Protein AF-0000000084612620 (afdb_homodimer)

Sequence (192 aa):
MGVEQAYIDLLDSNLELRIKLTKEETITIRNKEKIRKLTNDLERCELYIKYLEKNLISRENEIDRLKAEYYSTLYNLKKCQDHLELKEEALVAQDNMGVEQAYIDLLDSNLELRIKLTKEETITIRNKEKIRKLTNDLERCELYIKYLEKNLISRENEIDRLKAEYYSTLYNLKKCQDHLELKEEALVAQDN

Structure (mmCIF, N/CA/C/O backbone):
data_AF-0000000084612620-model_v1
#
loop_
_entity.id
_entity.type
_entity.pdbx_description
1 polymer 'Uncharacterized protein'
#
loop_
_atom_site.group_PDB
_atom_site.id
_atom_site.type_symbol
_atom_site.label_atom_id
_atom_site.label_alt_id
_atom_site.label_comp_id
_atom_site.label_asym_id
_atom_site.label_entity_id
_atom_site.label_seq_id
_atom_site.pdbx_PDB_ins_code
_atom_site.Cartn_x
_atom_site.Cartn_y
_atom_site.Cartn_z
_atom_site.occupancy
_atom_site.B_iso_or_equiv
_atom_site.auth_seq_id
_atom_site.auth_comp_id
_atom_site.auth_asym_id
_atom_site.auth_atom_id
_atom_site.pdbx_PDB_model_num
ATOM 1 N N . MET A 1 1 ? 0.812 -65.125 -17.391 1 58.94 1 MET A N 1
ATOM 2 C CA . MET A 1 1 ? -0.003 -64.188 -18.141 1 58.94 1 MET A CA 1
ATOM 3 C C . MET A 1 1 ? 0.57 -63.938 -19.547 1 58.94 1 MET A C 1
ATOM 5 O O . MET A 1 1 ? 1.768 -63.688 -19.688 1 58.94 1 MET A O 1
ATOM 9 N N . GLY A 1 2 ? -0.073 -64.438 -20.594 1 74.75 2 GLY A N 1
ATOM 10 C CA . GLY A 1 2 ? 0.599 -64.5 -21.891 1 74.75 2 GLY A CA 1
ATOM 11 C C . GLY A 1 2 ? 1.007 -63.156 -22.453 1 74.75 2 GLY A C 1
ATOM 12 O O . GLY A 1 2 ? 0.837 -62.125 -21.797 1 74.75 2 GLY A O 1
ATOM 13 N N . VAL A 1 3 ? 1.769 -63.125 -23.375 1 79.62 3 VAL A N 1
ATOM 14 C CA . VAL A 1 3 ? 2.277 -61.969 -24.125 1 79.62 3 VAL A CA 1
ATOM 15 C C . VAL A 1 3 ? 1.13 -61.031 -24.469 1 79.62 3 VAL A C 1
ATOM 17 O O . VAL A 1 3 ? 1.286 -59.812 -24.422 1 79.62 3 VAL A O 1
ATOM 20 N N . GLU A 1 4 ? 0.017 -61.531 -24.609 1 83 4 GLU A N 1
ATOM 21 C CA . GLU A 1 4 ? -1.173 -60.781 -24.953 1 83 4 GLU A CA 1
ATOM 22 C C . GLU A 1 4 ? -1.657 -59.938 -23.766 1 83 4 GLU A C 1
ATOM 24 O O . GLU A 1 4 ? -1.994 -58.781 -23.938 1 83 4 GLU A O 1
ATOM 29 N N . GLN A 1 5 ? -1.609 -60.5 -22.656 1 88.25 5 GLN A N 1
ATOM 30 C CA . GLN A 1 5 ? -2.049 -59.812 -21.453 1 88.25 5 GLN A CA 1
ATOM 31 C C . GLN A 1 5 ? -1.104 -58.656 -21.109 1 88.25 5 GLN A C 1
ATOM 33 O O . GLN A 1 5 ? -1.547 -57.594 -20.703 1 88.25 5 GLN A O 1
ATOM 38 N N . ALA A 1 6 ? 0.112 -58.938 -21.234 1 85.62 6 ALA A N 1
ATOM 39 C CA . ALA A 1 6 ? 1.11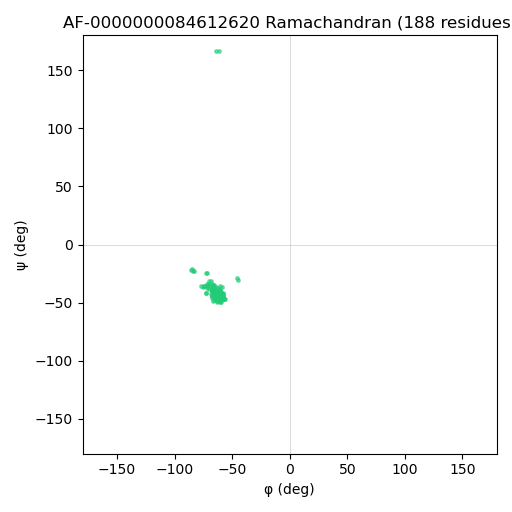7 -57.906 -20.969 1 85.62 6 ALA A CA 1
ATOM 40 C C . ALA A 1 6 ? 0.923 -56.688 -21.891 1 85.62 6 ALA A C 1
ATOM 42 O O . ALA A 1 6 ? 1.081 -55.562 -21.453 1 85.62 6 ALA A O 1
ATOM 43 N N . TYR A 1 7 ? 0.542 -56.938 -23.078 1 88.88 7 TYR A N 1
ATOM 44 C CA . TYR A 1 7 ? 0.287 -55.906 -24.047 1 88.88 7 TYR A CA 1
ATOM 45 C C . TYR A 1 7 ? -0.93 -55.062 -23.656 1 88.88 7 TYR A C 1
ATOM 47 O O . TYR A 1 7 ? -0.888 -53.844 -23.688 1 88.88 7 TYR A O 1
ATOM 55 N N . ILE A 1 8 ? -1.932 -55.719 -23.234 1 89.44 8 ILE A N 1
ATOM 56 C CA . ILE A 1 8 ? -3.162 -55.062 -22.828 1 89.44 8 ILE A CA 1
ATOM 57 C C . ILE A 1 8 ? -2.895 -54.219 -21.594 1 89.44 8 ILE A C 1
ATOM 59 O O . ILE A 1 8 ? -3.344 -53.062 -21.516 1 89.44 8 ILE A O 1
ATOM 63 N N . ASP A 1 9 ? -2.176 -54.719 -20.672 1 90.88 9 ASP A N 1
ATOM 64 C CA . ASP A 1 9 ? -1.832 -54 -19.453 1 90.88 9 ASP A CA 1
ATOM 65 C C . ASP A 1 9 ? -1.056 -52.719 -19.781 1 90.88 9 ASP A C 1
ATOM 67 O O . ASP A 1 9 ? -1.279 -51.688 -19.156 1 90.88 9 ASP A O 1
ATOM 71 N N . LEU A 1 10 ? -0.154 -52.875 -20.672 1 94.12 10 LEU A N 1
ATOM 72 C CA . LEU A 1 10 ? 0.667 -51.75 -21.062 1 94.12 10 LEU A CA 1
ATOM 73 C C . LEU A 1 10 ? -0.177 -50.688 -21.766 1 94.12 10 LEU A C 1
ATOM 75 O O . LEU A 1 10 ? 0.04 -49.5 -21.562 1 94.12 10 LEU A O 1
ATOM 79 N N . LEU A 1 11 ? -1.112 -51.062 -22.578 1 93.69 11 LEU A N 1
ATOM 80 C CA . LEU A 1 11 ? -2.043 -50.156 -23.219 1 93.69 11 LEU A CA 1
ATOM 81 C C . LEU A 1 11 ? -2.85 -49.375 -22.188 1 93.69 11 LEU A C 1
ATOM 83 O O . LEU A 1 11 ? -2.996 -48.156 -22.281 1 93.69 11 LEU A O 1
ATOM 87 N N . ASP A 1 12 ? -3.309 -50.062 -21.234 1 93.81 12 ASP A N 1
ATOM 88 C CA . ASP A 1 12 ? -4.086 -49.438 -20.156 1 93.81 12 ASP A CA 1
ATOM 89 C C . ASP A 1 12 ? -3.244 -48.438 -19.375 1 93.81 12 ASP A C 1
ATOM 91 O O . ASP A 1 12 ? -3.711 -47.344 -19.078 1 93.81 12 ASP A O 1
ATOM 95 N N . SER A 1 13 ? -2.049 -48.875 -19.062 1 95.69 13 SER A N 1
ATOM 96 C CA . SER A 1 13 ? -1.135 -47.969 -18.344 1 95.69 13 SER A CA 1
ATOM 97 C C . SER A 1 13 ? -0.86 -46.719 -19.156 1 95.69 13 SER A C 1
ATOM 99 O O . SER A 1 13 ? -0.843 -45.625 -18.594 1 95.69 13 SER A O 1
ATOM 101 N N . ASN A 1 14 ? -0.628 -46.906 -20.469 1 96.69 14 ASN A N 1
ATOM 102 C CA . ASN A 1 14 ? -0.395 -45.781 -21.344 1 96.69 14 ASN A CA 1
ATOM 103 C C . ASN A 1 14 ? -1.582 -44.812 -21.359 1 96.69 14 ASN A C 1
ATOM 105 O O . ASN A 1 14 ? -1.402 -43.594 -21.312 1 96.69 14 ASN A O 1
ATOM 109 N N . LEU A 1 15 ? -2.748 -45.375 -21.375 1 96.69 15 LEU A N 1
ATOM 110 C CA . LEU A 1 15 ? -3.961 -44.562 -21.344 1 96.69 15 LEU A CA 1
ATOM 111 C C . LEU A 1 15 ? -4.082 -43.812 -20.031 1 96.69 15 LEU A C 1
ATOM 113 O O . LEU A 1 15 ? -4.391 -42.594 -20.031 1 96.69 15 LEU A O 1
ATOM 117 N N . GLU A 1 16 ? -3.863 -44.438 -18.953 1 97.94 16 GLU A N 1
ATOM 118 C CA . GLU A 1 16 ? -3.92 -43.781 -17.625 1 97.94 16 GLU A CA 1
ATOM 119 C C . GLU A 1 16 ? -2.914 -42.656 -17.516 1 97.94 16 GLU A C 1
ATOM 121 O O . GLU A 1 16 ? -3.238 -41.594 -17 1 97.94 16 GLU A O 1
ATOM 126 N N . LEU A 1 17 ? -1.732 -42.938 -17.984 1 98.31 17 LEU A N 1
ATOM 127 C CA . LEU A 1 17 ? -0.684 -41.906 -17.938 1 98.31 17 LEU A CA 1
ATOM 128 C C . LEU A 1 17 ? -1.073 -40.719 -18.781 1 98.31 17 LEU A C 1
ATOM 130 O O . LEU A 1 17 ? -0.844 -39.562 -18.375 1 98.31 17 LEU A O 1
ATOM 134 N N . ARG A 1 18 ? -1.672 -40.969 -19.953 1 98 18 ARG A N 1
ATOM 135 C CA . ARG A 1 18 ? -2.117 -39.875 -20.812 1 98 18 ARG A CA 1
ATOM 136 C C . ARG A 1 18 ? -3.176 -39 -20.109 1 98 18 ARG A C 1
ATOM 138 O O . ARG A 1 18 ? -3.146 -37.781 -20.203 1 98 18 ARG A O 1
ATOM 145 N N . ILE A 1 19 ? -4.047 -39.594 -19.422 1 98.38 19 ILE A N 1
ATOM 146 C CA . ILE A 1 19 ? -5.105 -38.906 -18.703 1 98.38 19 ILE A CA 1
ATOM 147 C C . ILE A 1 19 ? -4.496 -38.062 -17.578 1 98.38 19 ILE A C 1
ATOM 149 O O . ILE A 1 19 ? -4.824 -36.875 -17.438 1 98.38 19 ILE A O 1
ATOM 153 N N . LYS A 1 20 ? -3.627 -38.625 -16.828 1 98.56 20 LYS A N 1
ATOM 154 C CA . LYS A 1 20 ? -2.973 -37.938 -15.734 1 98.56 20 LYS A CA 1
ATOM 155 C C . LYS A 1 20 ? -2.152 -36.75 -16.234 1 98.56 20 LYS A C 1
ATOM 157 O O . LYS A 1 20 ? -2.17 -35.688 -15.641 1 98.56 20 LYS A O 1
ATOM 162 N N . LEU A 1 21 ? -1.464 -37.031 -17.266 1 98.62 21 LEU A N 1
ATOM 163 C CA . LEU A 1 21 ? -0.636 -35.969 -17.859 1 98.62 21 LEU A CA 1
ATOM 164 C C . LEU A 1 21 ? -1.49 -34.781 -18.297 1 98.62 21 LEU A C 1
ATOM 166 O O . LEU A 1 21 ? -1.162 -33.656 -18 1 98.62 21 LEU A O 1
ATOM 170 N N . THR A 1 22 ? -2.516 -35.094 -19 1 98.44 22 THR A N 1
ATOM 171 C CA . THR A 1 22 ? -3.42 -34.031 -19.453 1 98.44 22 THR A CA 1
ATOM 172 C C . THR A 1 22 ? -3.963 -33.25 -18.266 1 98.44 22 THR A C 1
ATOM 174 O O . THR A 1 22 ? -4.047 -32 -18.328 1 98.44 22 THR A O 1
ATOM 177 N N . LYS A 1 23 ? -4.328 -33.875 -17.219 1 98.44 23 LYS A N 1
ATOM 178 C CA . LYS A 1 23 ? -4.828 -33.25 -16.016 1 98.44 23 LYS A CA 1
ATOM 179 C C . LYS A 1 23 ? -3.771 -32.344 -15.398 1 98.44 23 LYS A C 1
ATOM 181 O O . LYS A 1 23 ? -4.059 -31.188 -15.062 1 98.44 23 LYS A O 1
ATOM 186 N N . GLU A 1 24 ? -2.57 -32.875 -15.312 1 98.5 24 GLU A N 1
ATOM 187 C CA . GLU A 1 24 ? -1.478 -32.094 -14.727 1 98.5 24 GLU A CA 1
ATOM 188 C C . GLU A 1 24 ? -1.149 -30.875 -15.578 1 98.5 24 GLU A C 1
ATOM 190 O O . GLU A 1 24 ? -0.885 -29.797 -15.047 1 98.5 24 GLU A O 1
ATOM 195 N N . GLU A 1 25 ? -1.191 -31.031 -16.812 1 98.5 25 GLU A N 1
ATOM 196 C CA . GLU A 1 25 ? -0.946 -29.922 -17.734 1 98.5 25 GLU A CA 1
ATOM 197 C C . GLU A 1 25 ? -1.999 -28.828 -17.562 1 98.5 25 GLU A C 1
ATOM 199 O O . GLU A 1 25 ? -1.678 -27.641 -17.594 1 98.5 25 GLU A O 1
ATOM 204 N N . THR A 1 26 ? -3.193 -29.203 -17.422 1 98.62 26 THR A N 1
ATOM 205 C CA . THR A 1 26 ? -4.285 -28.25 -17.203 1 98.62 26 THR A CA 1
ATOM 206 C C . THR A 1 26 ? -4.082 -27.484 -15.914 1 98.62 26 THR A C 1
ATOM 208 O O . THR A 1 26 ? -4.27 -26.266 -15.875 1 98.62 26 THR A O 1
ATOM 211 N N . ILE A 1 27 ? -3.695 -28.172 -14.844 1 98.56 27 ILE A N 1
ATOM 212 C CA . ILE A 1 27 ? -3.412 -27.547 -13.555 1 98.56 27 ILE A CA 1
ATOM 213 C C . ILE A 1 27 ? -2.273 -26.531 -13.711 1 98.56 27 ILE A C 1
ATOM 215 O O . ILE A 1 27 ? -2.344 -25.422 -13.188 1 98.56 27 ILE A O 1
ATOM 219 N N . THR A 1 28 ? -1.29 -26.906 -14.398 1 98.62 28 THR A N 1
ATOM 220 C CA . THR A 1 28 ? -0.137 -26.047 -14.625 1 98.62 28 THR A CA 1
ATOM 221 C C . THR A 1 28 ? -0.553 -24.766 -15.344 1 98.62 28 THR A C 1
ATOM 223 O O . THR A 1 28 ? -0.125 -23.672 -14.969 1 98.62 28 THR A O 1
ATOM 226 N N . ILE A 1 29 ? -1.369 -24.953 -16.344 1 98.62 29 ILE A N 1
ATOM 227 C CA . ILE A 1 29 ? -1.855 -23.797 -17.094 1 98.62 29 ILE A CA 1
ATOM 228 C C . ILE A 1 29 ? -2.633 -22.875 -16.172 1 98.62 29 ILE A C 1
ATOM 230 O O . ILE A 1 29 ? -2.41 -21.656 -16.156 1 98.62 29 ILE A O 1
ATOM 234 N N . ARG A 1 30 ? -3.473 -23.344 -15.359 1 98.69 30 ARG A N 1
ATOM 235 C CA . ARG A 1 30 ? -4.27 -22.562 -14.414 1 98.69 30 ARG A CA 1
ATOM 236 C C . ARG A 1 30 ? -3.381 -21.859 -13.398 1 98.69 30 ARG A C 1
ATOM 238 O O . ARG A 1 30 ? -3.59 -20.688 -13.094 1 98.69 30 ARG A O 1
ATOM 245 N N . ASN A 1 31 ? -2.469 -22.578 -12.93 1 98.81 31 ASN A N 1
ATOM 246 C CA . ASN A 1 31 ? -1.551 -22.016 -11.945 1 98.81 31 ASN A CA 1
ATOM 247 C C . ASN A 1 31 ? -0.753 -20.844 -12.539 1 98.81 31 ASN A C 1
ATOM 249 O O . ASN A 1 31 ? -0.534 -19.844 -11.867 1 98.81 31 ASN A O 1
ATOM 253 N N . LYS A 1 32 ? -0.328 -21.016 -13.719 1 98.69 32 LYS A N 1
ATOM 254 C CA . LYS A 1 32 ? 0.407 -19.938 -14.391 1 98.69 32 LYS A CA 1
ATOM 255 C C . LYS A 1 32 ? -0.448 -18.688 -14.523 1 98.69 32 LYS A C 1
ATOM 257 O O . LYS A 1 32 ? 0.042 -17.578 -14.32 1 98.69 32 LYS A O 1
ATOM 262 N N . GLU A 1 33 ? -1.638 -18.844 -14.852 1 98.69 33 GLU A N 1
ATOM 263 C CA . GLU A 1 33 ? -2.566 -17.719 -14.945 1 98.69 33 GLU A CA 1
ATOM 264 C C . GLU A 1 33 ? -2.756 -17.047 -13.586 1 98.69 33 GLU A C 1
ATOM 266 O O . GLU A 1 33 ? -2.74 -15.82 -13.484 1 98.69 33 GLU A O 1
ATOM 271 N N . LYS A 1 34 ? -2.883 -17.812 -12.578 1 98.81 34 LYS A N 1
ATOM 272 C CA . LYS A 1 34 ? -3.037 -17.297 -11.227 1 98.81 34 LYS A CA 1
ATOM 273 C C . LYS A 1 34 ? -1.797 -16.531 -10.789 1 98.81 34 LYS A C 1
ATOM 275 O O . LYS A 1 34 ? -1.905 -15.453 -10.18 1 98.81 34 LYS A O 1
ATOM 280 N N . ILE A 1 35 ? -0.743 -17.031 -11.055 1 98.88 35 ILE A N 1
ATOM 281 C CA . ILE A 1 35 ? 0.52 -16.391 -10.719 1 98.88 35 ILE A CA 1
ATOM 282 C C . ILE A 1 35 ? 0.604 -15.031 -11.414 1 98.88 35 ILE A C 1
ATOM 284 O O . ILE A 1 35 ? 0.983 -14.031 -10.797 1 98.88 35 ILE A O 1
ATOM 288 N N . ARG A 1 36 ? 0.23 -15.039 -12.688 1 98.81 36 ARG A N 1
ATOM 289 C CA . ARG A 1 36 ? 0.232 -13.789 -13.438 1 98.81 36 ARG A CA 1
ATOM 290 C C . ARG A 1 36 ? -0.682 -12.75 -12.781 1 98.81 36 ARG A C 1
ATOM 292 O O . ARG A 1 36 ? -0.295 -11.594 -12.609 1 98.81 36 ARG A O 1
ATOM 299 N N . LYS A 1 37 ? -1.798 -13.164 -12.43 1 98.81 37 LYS A N 1
ATOM 300 C CA . LYS A 1 37 ? -2.764 -12.273 -11.797 1 98.81 37 LYS A CA 1
ATOM 301 C C . LYS A 1 37 ? -2.234 -11.75 -10.469 1 98.81 37 LYS A C 1
ATOM 303 O O . LYS A 1 37 ? -2.281 -10.547 -10.203 1 98.81 37 LYS A O 1
ATOM 308 N N . LEU A 1 38 ? -1.77 -12.609 -9.664 1 98.81 38 LEU A N 1
ATOM 309 C CA . LEU A 1 38 ? -1.255 -12.234 -8.352 1 98.81 38 LEU A CA 1
ATOM 310 C C . LEU A 1 38 ? -0.07 -11.281 -8.484 1 98.81 38 LEU A C 1
ATOM 312 O O . LEU A 1 38 ? 0.062 -10.336 -7.707 1 98.81 38 LEU A O 1
ATOM 316 N N . THR A 1 39 ? 0.765 -11.547 -9.406 1 98.88 39 THR A N 1
ATOM 317 C CA . THR A 1 39 ? 1.914 -10.68 -9.641 1 98.88 39 THR A CA 1
ATOM 318 C C . THR A 1 39 ? 1.463 -9.273 -10.016 1 98.88 39 THR A C 1
ATOM 320 O O . THR A 1 39 ? 1.994 -8.281 -9.5 1 98.88 39 THR A O 1
ATOM 323 N N . ASN A 1 40 ? 0.531 -9.211 -10.898 1 98.75 40 ASN A N 1
ATOM 324 C CA . ASN A 1 40 ? -0.025 -7.918 -11.297 1 98.75 40 ASN A CA 1
ATOM 325 C C . ASN A 1 40 ? -0.661 -7.195 -10.109 1 98.75 40 ASN A C 1
ATOM 327 O O . ASN A 1 40 ? -0.496 -5.98 -9.961 1 98.75 40 ASN A O 1
ATOM 331 N N . ASP A 1 41 ? -1.401 -7.887 -9.367 1 98.75 41 ASP A N 1
ATOM 332 C CA . ASP A 1 41 ? -2.029 -7.316 -8.18 1 98.75 41 ASP A CA 1
ATOM 333 C C . ASP A 1 41 ? -0.982 -6.766 -7.215 1 98.75 41 ASP A C 1
ATOM 335 O O . ASP A 1 41 ? -1.163 -5.688 -6.645 1 98.75 41 ASP A O 1
ATOM 339 N N . LEU A 1 42 ? 0.051 -7.496 -7.035 1 98.81 42 LEU A N 1
ATOM 340 C CA . LEU A 1 42 ? 1.123 -7.066 -6.145 1 98.81 42 LEU A CA 1
ATOM 341 C C . LEU A 1 42 ? 1.779 -5.789 -6.664 1 98.81 42 LEU A C 1
ATOM 343 O O . LEU A 1 42 ? 2.07 -4.875 -5.887 1 98.81 42 LEU A O 1
ATOM 347 N N . GLU A 1 43 ? 2.023 -5.762 -7.961 1 98.75 43 GLU A N 1
ATOM 348 C CA . GLU A 1 43 ? 2.598 -4.566 -8.578 1 98.75 43 GLU A CA 1
ATOM 349 C C . GLU A 1 43 ? 1.703 -3.35 -8.359 1 98.75 43 GLU A C 1
ATOM 351 O O . GLU A 1 43 ? 2.188 -2.27 -8.016 1 98.75 43 GLU A O 1
ATOM 356 N N . ARG A 1 44 ? 0.438 -3.457 -8.539 1 98.75 44 ARG A N 1
ATOM 357 C CA . ARG A 1 44 ? -0.527 -2.389 -8.305 1 98.75 44 ARG A CA 1
ATOM 358 C C . ARG A 1 44 ? -0.509 -1.943 -6.848 1 98.75 44 ARG A C 1
ATOM 360 O O . ARG A 1 44 ? -0.573 -0.747 -6.559 1 98.75 44 ARG A O 1
ATOM 367 N N . CYS A 1 45 ? -0.445 -2.939 -5.984 1 98.81 45 CYS A N 1
ATOM 368 C CA . CYS A 1 45 ? -0.356 -2.65 -4.559 1 98.81 45 CYS A CA 1
ATOM 369 C C . CYS A 1 45 ? 0.877 -1.811 -4.25 1 98.81 45 CYS A C 1
ATOM 371 O O . CYS A 1 45 ? 0.792 -0.818 -3.523 1 98.81 45 CYS A O 1
ATOM 373 N N . GLU A 1 46 ? 1.957 -2.189 -4.773 1 98.62 46 GLU A N 1
ATOM 374 C CA . GLU A 1 46 ? 3.217 -1.489 -4.539 1 98.62 46 GLU A CA 1
ATOM 375 C C . GLU A 1 46 ? 3.152 -0.053 -5.051 1 98.62 46 GLU A C 1
ATOM 377 O O . GLU A 1 46 ? 3.652 0.866 -4.398 1 98.62 46 GLU A O 1
ATOM 382 N N . LEU A 1 47 ? 2.549 0.17 -6.191 1 98.69 47 LEU A N 1
ATOM 383 C CA . LEU A 1 47 ? 2.375 1.51 -6.742 1 98.69 47 LEU A CA 1
ATOM 384 C C . LEU A 1 47 ? 1.496 2.361 -5.836 1 98.69 47 LEU A C 1
ATOM 386 O O . LEU A 1 47 ? 1.792 3.535 -5.602 1 98.69 47 LEU A O 1
ATOM 390 N N . TYR A 1 48 ? 0.503 1.845 -5.34 1 98.81 48 TYR A N 1
ATOM 391 C CA . TYR A 1 48 ? -0.4 2.557 -4.441 1 98.81 48 TYR A CA 1
ATOM 392 C C . TYR A 1 48 ? 0.299 2.91 -3.133 1 98.81 48 TYR A C 1
ATOM 394 O O . TYR A 1 48 ? 0.112 4.004 -2.598 1 98.81 48 TYR A O 1
ATOM 402 N N . ILE A 1 49 ? 1.044 1.997 -2.66 1 98.88 49 ILE A N 1
ATOM 403 C CA . ILE A 1 49 ? 1.818 2.242 -1.448 1 98.88 49 ILE A CA 1
ATOM 404 C C . ILE A 1 49 ? 2.734 3.445 -1.656 1 98.88 49 ILE A C 1
ATOM 406 O O . ILE A 1 49 ? 2.791 4.344 -0.814 1 98.88 49 ILE A O 1
ATOM 410 N N . LYS A 1 50 ? 3.412 3.477 -2.764 1 98.75 50 LYS A N 1
ATOM 411 C CA . LYS A 1 50 ? 4.285 4.602 -3.078 1 98.75 50 LYS A CA 1
ATOM 412 C C . LYS A 1 50 ? 3.506 5.914 -3.096 1 98.75 50 LYS A C 1
ATOM 414 O O . LYS A 1 50 ? 3.977 6.93 -2.578 1 98.75 50 LYS A O 1
ATOM 419 N N . TYR A 1 51 ? 2.414 5.918 -3.709 1 98.81 51 TYR A N 1
ATOM 420 C CA . TYR A 1 51 ? 1.534 7.082 -3.752 1 98.81 51 TYR A CA 1
ATOM 421 C C . TYR A 1 51 ? 1.146 7.523 -2.346 1 98.81 51 TYR A C 1
ATOM 423 O O . TYR A 1 51 ? 1.231 8.711 -2.014 1 98.81 51 TYR A O 1
ATOM 431 N N . LEU A 1 52 ? 0.757 6.57 -1.514 1 98.75 52 LEU A N 1
ATOM 432 C CA . LEU A 1 52 ? 0.348 6.879 -0.148 1 98.75 52 LEU A CA 1
ATOM 433 C C . LEU A 1 52 ? 1.517 7.438 0.655 1 98.75 52 LEU A C 1
ATOM 435 O O . LEU A 1 52 ? 1.352 8.398 1.413 1 98.75 52 LEU A O 1
ATOM 439 N N . GLU A 1 53 ? 2.609 6.844 0.494 1 98.69 53 GLU A N 1
ATOM 440 C CA . GLU A 1 53 ? 3.799 7.309 1.2 1 98.69 53 GLU A CA 1
ATOM 441 C C . GLU A 1 53 ? 4.152 8.742 0.8 1 98.69 53 GLU A C 1
ATOM 443 O O . GLU A 1 53 ? 4.492 9.562 1.653 1 98.69 53 GLU A O 1
ATOM 448 N N . LYS A 1 54 ? 4.062 9.008 -0.466 1 98.69 54 LYS A N 1
ATOM 449 C CA . LYS A 1 54 ? 4.316 10.359 -0.949 1 98.69 54 LYS A CA 1
ATOM 450 C C . LYS A 1 54 ? 3.334 11.352 -0.34 1 98.69 54 LYS A C 1
ATOM 452 O O . LYS A 1 54 ? 3.721 12.453 0.052 1 98.69 54 LYS A O 1
ATOM 457 N N . ASN A 1 55 ? 2.145 10.977 -0.284 1 98.69 55 A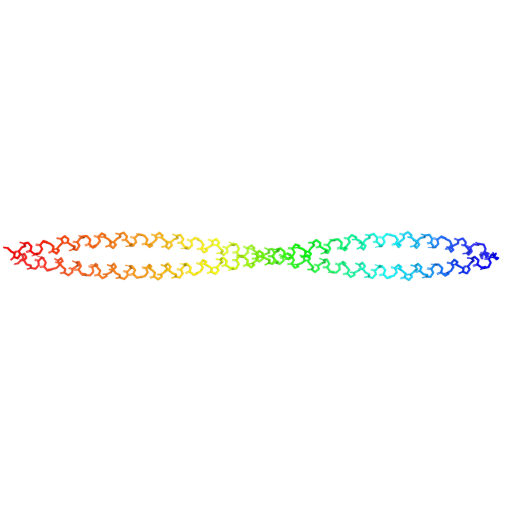SN A N 1
ATOM 458 C CA . ASN A 1 55 ? 1.122 11.836 0.308 1 98.69 55 ASN A CA 1
ATOM 459 C C . ASN A 1 55 ? 1.364 12.047 1.8 1 98.69 55 ASN A C 1
ATOM 461 O O . ASN A 1 55 ? 1.181 13.156 2.312 1 98.69 55 ASN A O 1
ATOM 465 N N . LEU A 1 56 ? 1.757 11.039 2.471 1 98.69 56 LEU A N 1
ATOM 466 C CA . LEU A 1 56 ? 2.053 11.141 3.895 1 98.69 56 LEU A CA 1
ATOM 467 C C . LEU A 1 56 ? 3.172 12.148 4.145 1 98.69 56 LEU A C 1
ATOM 469 O O . LEU A 1 56 ? 3.078 12.977 5.051 1 98.69 56 LEU A O 1
ATOM 473 N N . ILE A 1 57 ? 4.168 12.023 3.318 1 98.69 57 ILE A N 1
ATOM 474 C CA . ILE A 1 57 ? 5.281 12.961 3.426 1 98.69 57 ILE A CA 1
ATOM 475 C C . ILE A 1 57 ? 4.781 14.391 3.195 1 98.69 57 ILE A C 1
ATOM 477 O O . ILE A 1 57 ? 5.152 15.312 3.926 1 98.69 57 ILE A O 1
ATOM 481 N N . SER A 1 58 ? 3.979 14.625 2.219 1 98.62 58 SER A N 1
ATOM 482 C CA . SER A 1 58 ? 3.408 15.938 1.912 1 98.62 58 SER A CA 1
ATOM 483 C C . SER A 1 58 ? 2.619 16.484 3.094 1 98.62 58 SER A C 1
ATOM 485 O O . SER A 1 58 ? 2.756 17.656 3.447 1 98.62 58 SER A O 1
ATOM 487 N N . ARG A 1 59 ? 1.847 15.664 3.693 1 98.62 59 ARG A N 1
ATOM 488 C CA . ARG A 1 59 ? 1.062 16.094 4.848 1 98.62 59 ARG A CA 1
ATOM 489 C C . ARG A 1 59 ? 1.967 16.438 6.02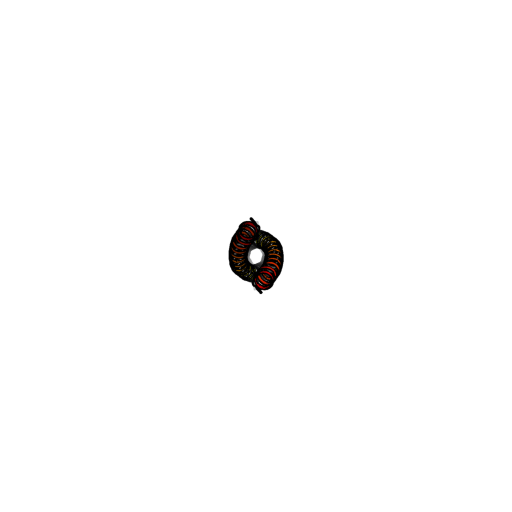7 1 98.62 59 ARG A C 1
ATOM 491 O O . ARG A 1 59 ? 1.716 17.406 6.75 1 98.62 59 ARG A O 1
ATOM 498 N N . GLU A 1 60 ? 2.959 15.633 6.188 1 98.56 60 GLU A N 1
ATOM 499 C CA . GLU A 1 60 ? 3.906 15.914 7.262 1 98.56 60 GLU A CA 1
ATOM 500 C C . GLU A 1 60 ? 4.582 17.266 7.062 1 98.56 60 GLU A C 1
ATOM 502 O O . GLU A 1 60 ? 4.727 18.031 8.008 1 98.56 60 GLU A O 1
ATOM 507 N N . ASN A 1 61 ? 4.914 17.578 5.863 1 98.5 61 ASN A N 1
ATOM 508 C CA . ASN A 1 61 ? 5.5 18.875 5.535 1 98.5 61 ASN A CA 1
ATOM 509 C C . ASN A 1 61 ? 4.52 20.016 5.797 1 98.5 61 ASN A C 1
ATOM 511 O O . ASN A 1 61 ? 4.91 21.078 6.293 1 98.5 61 ASN A O 1
ATOM 515 N N . GLU A 1 62 ? 3.342 19.797 5.426 1 98.62 62 GLU A N 1
ATOM 516 C CA . GLU A 1 62 ? 2.311 20.797 5.676 1 98.62 62 GLU A CA 1
ATOM 517 C C . GLU A 1 62 ? 2.117 21.031 7.172 1 98.62 62 GLU A C 1
ATOM 519 O O . GLU A 1 62 ? 1.989 22.188 7.613 1 98.62 62 GLU A O 1
ATOM 524 N N . ILE A 1 63 ? 2.125 20.016 7.91 1 98.75 63 ILE A N 1
ATOM 525 C CA . ILE A 1 63 ? 1.983 20.094 9.359 1 98.75 63 ILE A CA 1
ATOM 526 C C . ILE A 1 63 ? 3.139 20.922 9.938 1 98.75 63 ILE A C 1
ATOM 528 O O . ILE A 1 63 ? 2.924 21.812 10.766 1 98.75 63 ILE A O 1
ATOM 532 N N . ASP A 1 64 ? 4.316 20.656 9.469 1 98.5 64 ASP A N 1
ATOM 533 C CA . ASP A 1 64 ? 5.488 21.375 9.953 1 98.5 64 ASP A CA 1
ATOM 534 C C . ASP A 1 64 ? 5.391 22.859 9.617 1 98.5 64 ASP A C 1
ATOM 536 O O . ASP A 1 64 ? 5.699 23.719 10.453 1 98.5 64 ASP A O 1
ATOM 540 N N . ARG A 1 65 ? 5.008 23.109 8.414 1 98.31 65 ARG A N 1
ATOM 541 C CA . ARG A 1 65 ? 4.84 24.5 7.988 1 98.31 65 ARG A CA 1
ATOM 542 C C . ARG A 1 65 ? 3.779 25.203 8.828 1 98.31 65 ARG A C 1
ATOM 544 O O . ARG A 1 65 ? 3.998 26.328 9.305 1 98.31 65 ARG A O 1
ATOM 551 N N . LEU A 1 66 ? 2.711 24.531 9.07 1 98.31 66 LEU A N 1
ATOM 552 C CA . LEU A 1 66 ? 1.617 25.109 9.844 1 98.31 66 LEU A CA 1
ATOM 553 C C . LEU A 1 66 ? 2.039 25.328 11.297 1 98.31 66 LEU A C 1
ATOM 555 O O . LEU A 1 66 ? 1.69 26.344 11.898 1 98.31 66 LEU A O 1
ATOM 559 N N . LYS A 1 67 ? 2.758 24.438 11.82 1 98.5 67 LYS A N 1
ATOM 560 C CA . LYS A 1 67 ? 3.26 24.594 13.18 1 98.5 67 LYS A CA 1
ATOM 561 C C . LYS A 1 67 ? 4.168 25.812 13.289 1 98.5 67 LYS A C 1
ATOM 563 O O . LYS A 1 67 ? 4.055 26.609 14.234 1 98.5 67 LYS A O 1
ATOM 568 N N . ALA A 1 68 ? 5.008 25.984 12.359 1 98.06 68 ALA A N 1
ATOM 569 C CA . ALA A 1 68 ? 5.914 27.125 12.352 1 98.06 68 ALA A CA 1
ATOM 570 C C . ALA A 1 68 ? 5.137 28.438 12.266 1 98.06 68 ALA A C 1
ATOM 572 O O . ALA A 1 68 ? 5.418 29.375 13.008 1 98.06 68 ALA A O 1
ATOM 573 N N . GLU A 1 69 ? 4.211 28.484 11.422 1 97.56 69 GLU A N 1
ATOM 574 C CA . GLU A 1 69 ? 3.381 29.672 11.258 1 97.56 69 GLU A CA 1
ATOM 575 C C . GLU A 1 69 ? 2.578 29.953 12.523 1 97.56 69 GLU A C 1
ATOM 577 O O . GLU A 1 69 ? 2.496 31.094 12.969 1 97.56 69 GLU A O 1
ATOM 582 N N . TYR A 1 70 ? 2.08 28.922 13.062 1 97.94 70 TYR A N 1
ATOM 583 C CA . TYR A 1 70 ? 1.31 29.031 14.297 1 97.94 70 TYR A CA 1
ATOM 584 C C . TYR A 1 70 ? 2.164 29.609 15.422 1 97.94 70 TYR A C 1
ATOM 586 O O . TYR A 1 70 ? 1.771 30.562 16.078 1 97.94 70 TYR A O 1
ATOM 594 N N . TYR A 1 71 ? 3.305 29.109 15.625 1 97.81 71 TYR A N 1
ATOM 595 C CA . TYR A 1 71 ? 4.168 29.562 16.703 1 97.81 71 TYR A CA 1
ATOM 596 C C . TYR A 1 71 ? 4.633 30.984 16.484 1 97.81 71 TYR A C 1
ATOM 598 O O . TYR A 1 71 ? 4.711 31.781 17.422 1 97.81 71 TYR A O 1
ATOM 606 N N . SER A 1 72 ? 4.852 31.344 15.227 1 98.06 72 SER A N 1
ATOM 607 C CA . SER A 1 72 ? 5.223 32.719 14.891 1 98.06 72 SER A CA 1
ATOM 608 C C . SER A 1 72 ? 4.094 33.688 15.211 1 98.06 72 SER A C 1
ATOM 610 O O . SER A 1 72 ? 4.328 34.75 15.805 1 98.06 72 SER A O 1
ATOM 612 N N . THR A 1 73 ? 2.93 33.25 14.914 1 98.06 73 THR A N 1
ATOM 613 C CA . THR A 1 73 ? 1.772 34.094 15.18 1 98.06 73 THR A CA 1
ATOM 614 C C . THR A 1 73 ? 1.517 34.219 16.688 1 98.06 73 THR A C 1
ATOM 616 O O . THR A 1 73 ? 1.181 35.281 17.172 1 98.06 73 THR A O 1
ATOM 619 N N . LEU A 1 74 ? 1.716 33.125 17.375 1 97.69 74 LEU A N 1
ATOM 620 C CA . LEU A 1 74 ? 1.562 33.125 18.828 1 97.69 74 LEU A CA 1
ATOM 621 C C . LEU A 1 74 ? 2.574 34.031 19.484 1 97.69 74 LEU A C 1
ATOM 623 O O . LEU A 1 74 ? 2.232 34.781 20.406 1 97.69 74 LEU A O 1
ATOM 627 N N . TYR A 1 75 ? 3.729 34.062 18.938 1 98.12 75 TYR A N 1
ATOM 628 C CA . TYR A 1 75 ? 4.781 34.938 19.438 1 98.12 75 TYR A CA 1
ATOM 629 C C . TYR A 1 75 ? 4.43 36.406 19.203 1 98.12 75 TYR A C 1
ATOM 631 O O . TYR A 1 75 ? 4.547 37.219 20.125 1 98.12 75 TYR A O 1
ATOM 639 N N . ASN A 1 76 ? 3.969 36.75 18.125 1 97.81 76 ASN A N 1
ATOM 640 C CA . ASN A 1 76 ? 3.57 38.125 17.781 1 97.81 76 ASN A CA 1
ATOM 641 C C . ASN A 1 76 ? 2.377 38.594 18.609 1 97.81 76 ASN A C 1
ATOM 643 O O . ASN A 1 76 ? 2.316 39.75 19.031 1 97.81 76 ASN A O 1
ATOM 647 N N . LEU A 1 77 ? 1.47 37.656 18.844 1 97.94 77 LEU A N 1
ATOM 648 C CA . LEU A 1 77 ? 0.323 38 19.688 1 97.94 77 LEU A CA 1
ATOM 649 C C . LEU A 1 77 ? 0.767 38.312 21.125 1 97.94 77 LEU A C 1
ATOM 651 O O . LEU A 1 77 ? 0.322 39.312 21.703 1 97.94 77 LEU A O 1
ATOM 655 N N . LYS A 1 78 ? 1.645 37.5 21.609 1 97.88 78 LYS A N 1
ATOM 656 C CA . LYS A 1 78 ? 2.154 37.75 22.969 1 97.88 78 LYS A CA 1
ATOM 657 C C . LYS A 1 78 ? 2.867 39.094 23.047 1 97.88 78 LYS A C 1
ATOM 659 O O . LYS A 1 78 ? 2.662 39.875 24 1 97.88 78 LYS A O 1
ATOM 664 N N . LYS A 1 79 ? 3.645 39.469 22.062 1 97.31 79 LYS A N 1
ATOM 665 C CA . LYS A 1 79 ? 4.336 40.75 22 1 97.31 79 LYS A CA 1
ATOM 666 C C . LYS A 1 79 ? 3.342 41.906 21.938 1 97.31 79 LYS A C 1
ATOM 668 O O . LYS A 1 79 ? 3.531 42.938 22.594 1 97.31 79 LYS A O 1
ATOM 673 N N . CYS A 1 80 ? 2.307 41.688 21.172 1 96.81 80 CYS A N 1
ATOM 674 C CA . CYS A 1 80 ? 1.263 42.688 21.047 1 96.81 80 CYS A CA 1
ATOM 675 C C . CYS A 1 80 ? 0.532 42.906 22.359 1 96.81 80 CYS A C 1
ATOM 677 O O . CYS A 1 80 ? 0.291 44.031 22.781 1 96.81 80 CYS A O 1
ATOM 679 N N . GLN A 1 81 ? 0.279 41.844 23.062 1 95.81 81 GLN A N 1
ATOM 680 C CA . GLN A 1 81 ? -0.406 41.906 24.359 1 95.81 81 GLN A CA 1
ATOM 681 C C . GLN A 1 81 ? 0.451 42.594 25.406 1 95.81 81 GLN A C 1
ATOM 683 O O . GLN A 1 81 ? -0.052 43.438 26.1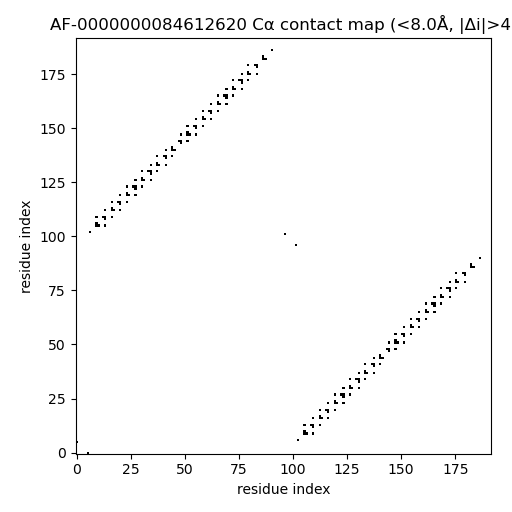88 1 95.81 81 GLN A O 1
ATOM 688 N N . ASP A 1 82 ? 1.738 42.375 25.391 1 94.25 82 ASP A N 1
ATOM 689 C CA . ASP A 1 82 ? 2.666 43.031 26.312 1 94.25 82 ASP A CA 1
ATOM 690 C C . ASP A 1 82 ? 2.719 44.531 26.062 1 94.25 82 ASP A C 1
ATOM 692 O O . ASP A 1 82 ? 2.699 45.312 27 1 94.25 82 ASP A O 1
ATOM 696 N N . HIS A 1 83 ? 2.736 44.938 24.812 1 92.25 83 HIS A N 1
ATOM 697 C CA . HIS A 1 83 ? 2.758 46.344 24.438 1 92.25 83 HIS A CA 1
ATOM 698 C C . HIS A 1 83 ? 1.463 47.031 24.844 1 92.25 83 HIS A C 1
ATOM 700 O O . HIS A 1 83 ? 1.487 48.188 25.312 1 92.25 83 HIS A O 1
ATOM 706 N N . LEU A 1 84 ? 0.4 46.344 24.688 1 91.44 84 LEU A N 1
ATOM 707 C CA . LEU A 1 84 ? -0.903 46.906 25.047 1 91.44 84 LEU A CA 1
ATOM 708 C C . LEU A 1 84 ? -1.005 47.125 26.547 1 91.44 84 LEU A C 1
ATOM 710 O O . LEU A 1 84 ? -1.516 48.156 26.984 1 91.44 84 LEU A O 1
ATOM 714 N N . GLU A 1 85 ? -0.507 46.156 27.328 1 88.88 85 GLU A N 1
ATOM 715 C CA . GLU A 1 85 ? -0.5 46.281 28.781 1 88.88 85 GLU A CA 1
ATOM 716 C C . GLU A 1 85 ? 0.338 47.469 29.219 1 88.88 85 GLU A C 1
ATOM 718 O O . GLU A 1 85 ? -0.077 48.219 30.094 1 88.88 85 GLU A O 1
ATOM 723 N N . LEU A 1 86 ? 1.522 47.75 28.562 1 85.56 86 LEU A N 1
ATOM 724 C CA . LEU A 1 86 ? 2.395 48.875 28.875 1 85.56 86 LEU A CA 1
ATOM 725 C C . LEU A 1 86 ? 1.713 50.188 28.562 1 85.56 86 LEU A C 1
ATOM 727 O O . LEU A 1 86 ? 1.821 51.156 29.328 1 85.56 86 LEU A O 1
ATOM 731 N N . LYS A 1 87 ? 0.924 50.188 27.531 1 84.88 87 LYS A N 1
ATOM 732 C CA . LYS A 1 87 ? 0.235 51.438 27.125 1 84.88 87 LYS A CA 1
ATOM 733 C C . LYS A 1 87 ? -0.947 51.719 28.047 1 84.88 87 LYS A C 1
ATOM 735 O O . LYS A 1 87 ? -1.214 52.875 28.375 1 84.88 87 LYS A O 1
ATOM 740 N N . GLU A 1 88 ? -1.645 50.688 28.516 1 83.69 88 GLU A N 1
ATOM 741 C CA . GLU A 1 88 ? -2.766 50.844 29.422 1 83.69 88 GLU A CA 1
ATOM 742 C C . GLU A 1 88 ? -2.293 51.312 30.797 1 83.69 88 GLU A C 1
ATOM 744 O O . GLU A 1 88 ? -2.918 52.188 31.406 1 83.69 88 GLU A O 1
ATOM 749 N N . GLU A 1 89 ? -1.075 50.844 31.234 1 82 89 GLU A N 1
ATOM 750 C CA . GLU A 1 89 ? -0.491 51.281 32.5 1 82 89 GLU A CA 1
ATOM 751 C C . GLU A 1 89 ? -0.039 52.75 32.406 1 82 89 GLU A C 1
ATOM 753 O O . GLU A 1 89 ? -0.214 53.5 33.375 1 82 89 GLU A O 1
ATOM 758 N N . ALA A 1 90 ? 0.366 53.219 31.266 1 78.25 90 ALA A N 1
ATOM 759 C CA . ALA A 1 90 ? 0.82 54.562 31.062 1 78.25 90 ALA A CA 1
ATOM 760 C C . ALA A 1 90 ? -0.357 55.562 31.047 1 78.25 90 ALA A C 1
ATOM 762 O O . ALA A 1 90 ? -0.27 56.656 31.609 1 78.25 90 ALA A O 1
ATOM 763 N N . LEU A 1 91 ? -1.443 55.156 30.531 1 78.88 91 LEU A N 1
ATOM 764 C CA . LEU A 1 91 ? -2.633 56 30.469 1 78.88 91 LEU A CA 1
ATOM 765 C C . LEU A 1 91 ? -3.254 56.188 31.844 1 78.88 91 LEU A C 1
ATOM 767 O O . LEU A 1 91 ? -3.707 57.281 32.188 1 78.88 91 LEU A O 1
ATOM 771 N N . VAL A 1 92 ? -3.205 55.156 32.656 1 78.62 92 VAL A N 1
ATOM 772 C CA . VAL A 1 92 ? -3.75 55.219 34 1 78.62 92 VAL A CA 1
ATOM 773 C C . VAL A 1 92 ? -2.867 56.125 34.875 1 78.62 92 VAL A C 1
ATOM 775 O O . VAL A 1 92 ? -3.369 56.938 35.656 1 78.62 92 VAL A O 1
ATOM 778 N N . ALA A 1 93 ? -1.502 56.094 34.594 1 75.94 93 ALA A N 1
ATOM 779 C CA . ALA A 1 93 ? -0.558 56.875 35.375 1 75.94 93 ALA A CA 1
ATOM 780 C C . ALA A 1 93 ? -0.67 58.375 35.062 1 75.94 93 ALA A C 1
ATOM 782 O O . ALA A 1 93 ? -0.43 59.219 35.906 1 75.94 93 ALA A O 1
ATOM 783 N N . GLN A 1 94 ? -1.14 58.688 33.938 1 74.19 94 GLN A N 1
ATOM 784 C CA . GLN A 1 94 ? -1.272 60.094 33.531 1 74.19 94 GLN A CA 1
ATOM 785 C C . GLN A 1 94 ? -2.572 60.688 34.062 1 74.19 94 GLN A C 1
ATOM 787 O O . GLN A 1 94 ? -2.666 61.906 34.25 1 74.19 94 GLN A O 1
ATOM 792 N N . ASP A 1 95 ? -3.518 59.875 34.344 1 70.44 95 ASP A N 1
ATOM 793 C CA . ASP A 1 95 ? -4.812 60.312 34.844 1 70.44 95 ASP A CA 1
ATOM 794 C C . ASP A 1 95 ? -4.781 60.531 36.344 1 70.44 95 ASP A C 1
ATOM 796 O O . ASP A 1 95 ? -5.684 61.156 36.906 1 70.44 95 ASP A O 1
ATOM 800 N N . ASN A 1 96 ? -3.846 59.906 37.062 1 63.44 96 ASN A N 1
ATOM 801 C CA . ASN A 1 96 ? -3.664 60.188 38.469 1 63.44 96 ASN A CA 1
ATOM 802 C C . ASN A 1 96 ? -2.635 61.281 38.719 1 63.44 96 ASN A C 1
ATOM 804 O O . ASN A 1 96 ? -2.668 61.969 39.75 1 63.44 96 ASN A O 1
ATOM 808 N N . MET B 1 1 ? 5.043 -54.5 -39.031 1 59.19 1 MET B N 1
ATOM 809 C CA . MET B 1 1 ? 5.832 -54.438 -37.812 1 59.19 1 MET B CA 1
ATOM 810 C C . MET B 1 1 ? 5.32 -55.438 -36.781 1 59.19 1 MET B C 1
ATOM 812 O O . MET B 1 1 ? 4.121 -55.5 -36.531 1 59.19 1 MET B O 1
ATOM 816 N N . GLY B 1 2 ? 6.062 -56.5 -36.469 1 74.75 2 GLY B N 1
ATOM 817 C CA . GLY B 1 2 ? 5.469 -57.625 -35.781 1 74.75 2 GLY B CA 1
ATOM 818 C C . GLY B 1 2 ? 4.98 -57.25 -34.375 1 74.75 2 GLY B C 1
ATOM 819 O O . GLY B 1 2 ? 5.016 -56.062 -34 1 74.75 2 GLY B O 1
ATOM 820 N N . VAL B 1 3 ? 4.254 -58 -33.781 1 79.94 3 VAL B N 1
ATOM 821 C CA . VAL B 1 3 ? 3.693 -57.938 -32.406 1 79.94 3 VAL B CA 1
ATOM 822 C C . VAL B 1 3 ? 4.781 -57.531 -31.438 1 79.94 3 VAL B C 1
ATOM 824 O O . VAL B 1 3 ? 4.527 -56.75 -30.516 1 79.94 3 VAL B O 1
ATOM 827 N N . GLU B 1 4 ? 5.926 -57.875 -31.719 1 83.19 4 GLU B N 1
ATOM 828 C CA . GLU B 1 4 ? 7.066 -57.562 -30.859 1 83.19 4 GLU B CA 1
ATOM 829 C C . GLU B 1 4 ? 7.426 -56.094 -30.938 1 83.19 4 GLU B C 1
ATOM 831 O O . GLU B 1 4 ? 7.668 -55.438 -29.906 1 83.19 4 GLU B O 1
ATOM 836 N N . GLN B 1 5 ? 7.395 -55.562 -32.094 1 88.19 5 GLN B N 1
ATOM 837 C CA . GLN B 1 5 ? 7.727 -54.156 -32.281 1 88.19 5 GLN B CA 1
ATOM 838 C C . GLN B 1 5 ? 6.676 -53.25 -31.641 1 88.19 5 GLN B C 1
ATOM 840 O O . GLN B 1 5 ? 7.016 -52.219 -31.031 1 88.19 5 GLN B O 1
ATOM 845 N N . ALA B 1 6 ? 5.5 -53.656 -31.828 1 85.62 6 ALA B N 1
ATOM 846 C CA . ALA B 1 6 ? 4.402 -52.875 -31.234 1 85.62 6 ALA B CA 1
ATOM 847 C C . ALA B 1 6 ? 4.535 -52.812 -29.703 1 85.62 6 ALA B C 1
ATOM 849 O O . ALA B 1 6 ? 4.27 -51.781 -29.094 1 85.62 6 ALA B O 1
ATOM 850 N N . TYR B 1 7 ? 4.984 -53.844 -29.141 1 88.94 7 TYR B N 1
ATOM 851 C CA . TYR B 1 7 ? 5.191 -53.938 -27.703 1 88.94 7 TYR B CA 1
ATOM 852 C C . TYR B 1 7 ? 6.32 -53 -27.266 1 88.94 7 TYR B C 1
ATOM 854 O O . TYR B 1 7 ? 6.188 -52.25 -26.281 1 88.94 7 TYR B O 1
ATOM 862 N N . ILE B 1 8 ? 7.355 -53.031 -27.969 1 89.5 8 ILE B N 1
ATOM 863 C CA . ILE B 1 8 ? 8.516 -52.188 -27.672 1 89.5 8 ILE B CA 1
ATOM 864 C C . ILE B 1 8 ? 8.125 -50.719 -27.797 1 89.5 8 ILE B C 1
ATOM 866 O O . ILE B 1 8 ? 8.477 -49.906 -26.938 1 89.5 8 ILE B O 1
ATOM 870 N N . ASP B 1 9 ? 7.398 -50.375 -28.828 1 90.88 9 ASP B N 1
ATOM 871 C CA . ASP B 1 9 ? 6.945 -49 -29.031 1 90.88 9 ASP B CA 1
ATOM 872 C C . ASP B 1 9 ? 6.082 -48.531 -27.859 1 90.88 9 ASP B C 1
ATOM 874 O O . ASP B 1 9 ? 6.191 -47.375 -27.422 1 90.88 9 ASP B O 1
ATOM 878 N N . LEU B 1 10 ? 5.262 -49.406 -27.453 1 94.12 10 LEU B N 1
ATOM 879 C CA . LEU B 1 10 ? 4.371 -49.094 -26.344 1 94.12 10 LEU B CA 1
ATOM 880 C C . LEU B 1 10 ? 5.164 -48.875 -25.047 1 94.12 10 LEU B C 1
ATOM 882 O O . LEU B 1 10 ? 4.844 -48 -24.25 1 94.12 10 LEU B O 1
ATOM 886 N N . LEU B 1 11 ? 6.156 -49.688 -24.812 1 93.81 11 LEU B N 1
ATOM 887 C CA . LEU B 1 11 ? 7.035 -49.531 -23.672 1 93.81 11 LEU B CA 1
ATOM 888 C C . LEU B 1 11 ? 7.73 -48.156 -23.688 1 93.81 11 LEU B C 1
ATOM 890 O O . LEU B 1 11 ? 7.785 -47.469 -22.672 1 93.81 11 LEU B O 1
ATOM 894 N N . ASP B 1 12 ? 8.195 -47.812 -24.812 1 93.94 12 ASP B N 1
ATOM 895 C CA . ASP B 1 12 ? 8.875 -46.531 -24.984 1 93.94 12 ASP B CA 1
ATOM 896 C C . ASP B 1 12 ? 7.922 -45.375 -24.719 1 93.94 12 ASP B C 1
ATOM 898 O O . ASP B 1 12 ? 8.289 -44.406 -24.031 1 93.94 12 ASP B O 1
ATOM 902 N N . SER B 1 13 ? 6.75 -45.469 -25.281 1 95.75 13 SER B N 1
ATOM 903 C CA . SER B 1 13 ? 5.738 -44.469 -25.062 1 95.75 13 SER B CA 1
ATOM 904 C C . SER B 1 13 ? 5.398 -44.312 -23.594 1 95.75 13 SER B C 1
ATOM 906 O O . SER B 1 13 ? 5.262 -43.188 -23.078 1 95.75 13 SER B O 1
ATOM 908 N N . ASN B 1 14 ? 5.254 -45.469 -22.938 1 96.62 14 ASN B N 1
ATOM 909 C CA . ASN B 1 14 ? 4.969 -45.469 -21.5 1 96.62 14 ASN B CA 1
ATOM 910 C C . ASN B 1 14 ? 6.066 -44.781 -20.719 1 96.62 14 ASN B C 1
ATOM 912 O O . ASN B 1 14 ? 5.773 -43.969 -19.812 1 96.62 14 ASN B O 1
ATOM 916 N N . LEU B 1 15 ? 7.273 -45.031 -21.078 1 96.94 15 LEU B N 1
ATOM 917 C CA . LEU B 1 15 ? 8.406 -44.406 -20.422 1 96.94 15 LEU B CA 1
ATOM 918 C C . LEU B 1 15 ? 8.398 -42.906 -20.656 1 96.94 15 LEU B C 1
ATOM 920 O O . LEU B 1 15 ? 8.602 -42.125 -19.719 1 96.94 15 LEU B O 1
ATOM 924 N N . GLU B 1 16 ? 8.188 -42.469 -21.844 1 98 16 GLU B N 1
ATOM 925 C CA . GLU B 1 16 ? 8.133 -41.062 -22.188 1 98 16 GLU B CA 1
ATOM 926 C C . GLU B 1 16 ? 7.027 -40.344 -21.406 1 98 16 GLU B 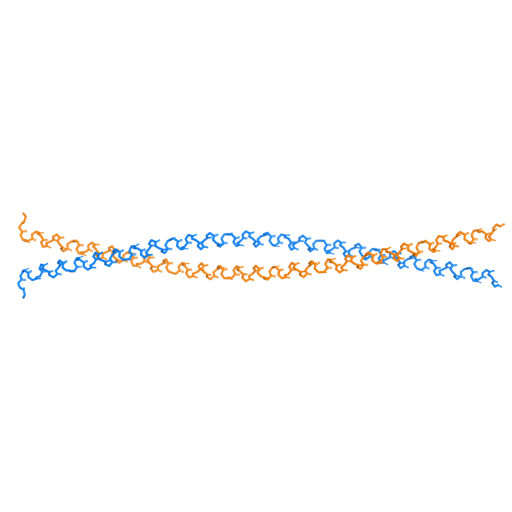C 1
ATOM 928 O O . GLU B 1 16 ? 7.238 -39.25 -20.906 1 98 16 GLU B O 1
ATOM 933 N N . LEU B 1 17 ? 5.891 -40.969 -21.359 1 98.31 17 LEU B N 1
ATOM 934 C CA . LEU B 1 17 ? 4.758 -40.406 -20.641 1 98.31 17 LEU B CA 1
ATOM 935 C C . LEU B 1 17 ? 5.078 -40.25 -19.156 1 98.31 17 LEU B C 1
ATOM 937 O O . LEU B 1 17 ? 4.73 -39.25 -18.531 1 98.31 17 LEU B O 1
ATOM 941 N N . ARG B 1 18 ? 5.754 -41.25 -18.594 1 98 18 ARG B N 1
ATOM 942 C CA . ARG B 1 18 ? 6.141 -41.188 -17.188 1 98 18 ARG B CA 1
ATOM 943 C C . ARG B 1 18 ? 7.094 -40.031 -16.922 1 98 18 ARG B C 1
ATOM 945 O O . ARG B 1 18 ? 6.961 -39.312 -15.93 1 98 18 ARG B O 1
ATOM 952 N N . ILE B 1 19 ? 7.988 -39.781 -17.781 1 98.31 19 ILE B N 1
ATOM 953 C CA . ILE B 1 19 ? 8.953 -38.719 -17.672 1 98.31 19 ILE B CA 1
ATOM 954 C C . ILE B 1 19 ? 8.227 -37.375 -17.75 1 98.31 19 ILE B C 1
ATOM 956 O O . ILE B 1 19 ? 8.453 -36.469 -16.922 1 98.31 19 ILE B O 1
ATOM 960 N N . LYS B 1 20 ? 7.375 -37.219 -18.703 1 98.56 20 LYS B N 1
ATOM 961 C CA . LYS B 1 20 ? 6.617 -36 -18.891 1 98.56 20 LYS B CA 1
ATOM 962 C C . LYS B 1 20 ? 5.727 -35.719 -17.688 1 98.56 20 LYS B C 1
ATOM 964 O O . LYS B 1 20 ? 5.629 -34.562 -17.234 1 98.56 20 LYS B O 1
ATOM 969 N N . LEU B 1 21 ? 5.105 -36.719 -17.25 1 98.62 21 LEU B N 1
ATOM 970 C CA . LEU B 1 21 ? 4.219 -36.594 -16.094 1 98.62 21 LEU B CA 1
ATOM 971 C C . LEU B 1 21 ? 4.992 -36.125 -14.875 1 98.62 21 LEU B C 1
ATOM 973 O O . LEU B 1 21 ? 4.559 -35.188 -14.18 1 98.62 21 LEU B O 1
ATOM 977 N N . THR B 1 22 ? 6.066 -36.75 -14.617 1 98.44 22 THR B N 1
ATOM 978 C CA . THR B 1 22 ? 6.898 -36.375 -13.484 1 98.44 22 THR B CA 1
ATOM 979 C C . THR B 1 22 ? 7.328 -34.906 -13.594 1 98.44 22 THR B C 1
ATOM 981 O O . THR B 1 22 ? 7.312 -34.156 -12.609 1 98.44 22 THR B O 1
ATOM 984 N N . LYS B 1 23 ? 7.699 -34.469 -14.766 1 98.44 23 LYS B N 1
ATOM 985 C CA . LYS B 1 23 ? 8.094 -33.094 -15.016 1 98.44 23 LYS B CA 1
ATOM 986 C C . LYS B 1 23 ? 6.941 -32.125 -14.727 1 98.44 23 LYS B C 1
ATOM 988 O O . LYS B 1 23 ? 7.125 -31.125 -14.039 1 98.44 23 LYS B O 1
ATOM 993 N N . GLU B 1 24 ? 5.781 -32.5 -15.242 1 98.5 24 GLU B N 1
ATOM 994 C CA . GLU B 1 24 ? 4.605 -31.672 -15.055 1 98.5 24 GLU B CA 1
ATOM 995 C C . GLU B 1 24 ? 4.211 -31.578 -13.586 1 98.5 24 GLU B C 1
ATOM 997 O O . GLU B 1 24 ? 3.836 -30.516 -13.094 1 98.5 24 GLU B O 1
ATOM 1002 N N . GLU B 1 25 ? 4.301 -32.625 -12.914 1 98.56 25 GLU B N 1
ATOM 1003 C CA . GLU B 1 25 ? 4 -32.656 -11.484 1 98.56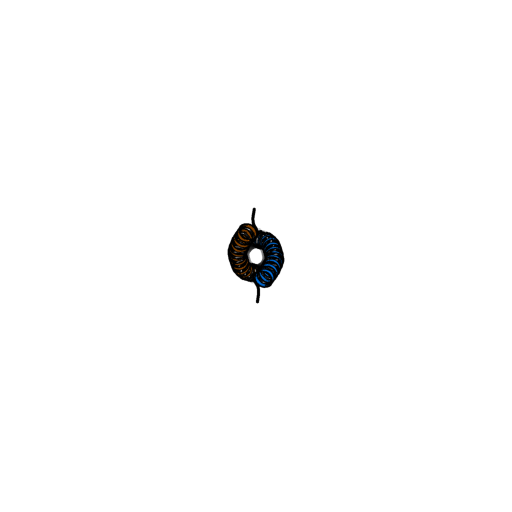 25 GLU B CA 1
ATOM 1004 C C . GLU B 1 25 ? 4.953 -31.75 -10.703 1 98.56 25 GLU B C 1
ATOM 1006 O O . GLU B 1 25 ? 4.535 -31.062 -9.773 1 98.56 25 GLU B O 1
ATOM 1011 N N . THR B 1 26 ? 6.176 -31.781 -11.039 1 98.62 26 THR B N 1
ATOM 1012 C CA . THR B 1 26 ? 7.176 -30.922 -10.398 1 98.62 26 THR B CA 1
ATOM 1013 C C . THR B 1 26 ? 6.859 -29.453 -10.633 1 98.62 26 THR B C 1
ATOM 1015 O O . THR B 1 26 ? 6.941 -28.641 -9.703 1 98.62 26 THR B O 1
ATOM 1018 N N . ILE B 1 27 ? 6.477 -29.094 -11.852 1 98.56 27 ILE B N 1
ATOM 1019 C CA . ILE B 1 27 ? 6.094 -27.734 -12.188 1 98.56 27 ILE B CA 1
ATOM 1020 C C . ILE B 1 27 ? 4.883 -27.312 -11.359 1 98.56 27 ILE B C 1
ATOM 1022 O O . ILE B 1 27 ? 4.84 -26.203 -10.828 1 98.56 27 ILE B O 1
ATOM 1026 N N . THR B 1 28 ? 3.971 -28.172 -11.242 1 98.62 28 THR B N 1
ATOM 1027 C CA . THR B 1 28 ? 2.76 -27.891 -10.477 1 98.62 28 THR B CA 1
ATOM 1028 C C . THR B 1 28 ? 3.098 -27.609 -9.016 1 98.62 28 THR B C 1
ATOM 1030 O O . THR B 1 28 ? 2.568 -26.656 -8.422 1 98.62 28 THR B O 1
ATOM 1033 N N . ILE B 1 29 ? 3.963 -28.422 -8.5 1 98.62 29 ILE B N 1
ATOM 1034 C CA . ILE B 1 29 ? 4.383 -28.234 -7.113 1 98.62 29 ILE B CA 1
ATOM 1035 C C . ILE B 1 29 ? 5.047 -26.875 -6.953 1 98.62 29 ILE B C 1
ATOM 1037 O O . ILE B 1 29 ? 4.727 -26.125 -6.027 1 98.62 29 ILE B O 1
ATOM 1041 N N . ARG B 1 30 ? 5.887 -26.484 -7.789 1 98.75 30 ARG B N 1
ATOM 1042 C CA . ARG B 1 30 ? 6.586 -25.203 -7.758 1 98.75 30 ARG B CA 1
ATOM 1043 C C . ARG B 1 30 ? 5.605 -24.047 -7.895 1 98.75 30 ARG B C 1
ATOM 1045 O O . ARG B 1 30 ? 5.715 -23.047 -7.184 1 98.75 30 ARG B O 1
ATOM 1052 N N . ASN B 1 31 ? 4.742 -24.219 -8.797 1 98.81 31 ASN B N 1
ATOM 1053 C CA . ASN B 1 31 ? 3.744 -23.172 -9.008 1 98.81 31 ASN B CA 1
ATOM 1054 C C . ASN B 1 31 ? 2.877 -22.969 -7.773 1 98.81 31 ASN B C 1
ATOM 1056 O O . ASN B 1 31 ? 2.549 -21.828 -7.43 1 98.81 31 ASN B O 1
ATOM 1060 N N . LYS B 1 32 ? 2.498 -24 -7.152 1 98.75 32 LYS B N 1
ATOM 1061 C CA . LYS B 1 32 ? 1.708 -23.891 -5.93 1 98.75 32 LYS B CA 1
ATOM 1062 C C . LYS B 1 32 ? 2.465 -23.141 -4.848 1 98.75 32 LYS B C 1
ATOM 1064 O O . LYS B 1 32 ? 1.88 -22.312 -4.133 1 98.75 32 LYS B O 1
ATOM 1069 N N . GLU B 1 33 ? 3.676 -23.391 -4.711 1 98.69 33 GLU B N 1
ATOM 1070 C CA . GLU B 1 33 ? 4.512 -22.688 -3.752 1 98.69 33 GLU B CA 1
ATOM 1071 C C . GLU B 1 33 ? 4.594 -21.203 -4.09 1 98.69 33 GLU B C 1
ATOM 1073 O O . GLU B 1 33 ? 4.477 -20.344 -3.207 1 98.69 33 GLU B O 1
ATOM 1078 N N . LYS B 1 34 ? 4.758 -20.891 -5.32 1 98.81 34 LYS B N 1
ATOM 1079 C CA . LYS B 1 34 ? 4.82 -19.516 -5.777 1 98.81 34 LYS B CA 1
ATOM 1080 C C . LYS B 1 34 ? 3.504 -18.781 -5.504 1 98.81 34 LYS B C 1
ATOM 1082 O O . LYS B 1 34 ? 3.504 -17.641 -5.062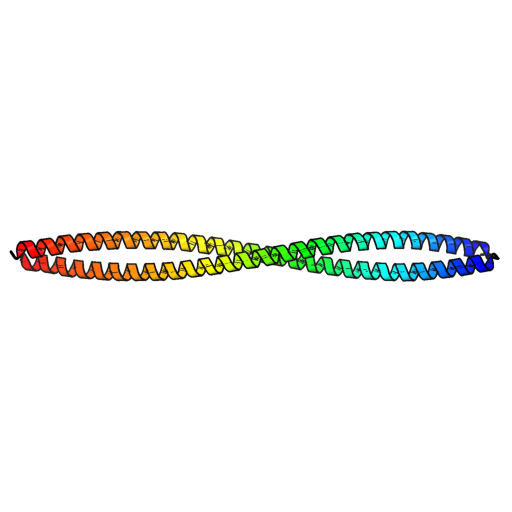 1 98.81 34 LYS B O 1
ATOM 1087 N N . ILE B 1 35 ? 2.506 -19.391 -5.762 1 98.88 35 ILE B N 1
ATOM 1088 C CA . ILE B 1 35 ? 1.184 -18.828 -5.52 1 98.88 35 ILE B CA 1
ATOM 1089 C C . ILE B 1 35 ? 1.019 -18.516 -4.035 1 98.88 35 ILE B C 1
ATOM 1091 O O . ILE B 1 35 ? 0.537 -17.438 -3.672 1 98.88 35 ILE B O 1
ATOM 1095 N N . ARG B 1 36 ? 1.438 -19.469 -3.225 1 98.81 36 ARG B N 1
ATOM 1096 C CA . ARG B 1 36 ? 1.366 -19.266 -1.781 1 98.81 36 ARG B CA 1
ATOM 1097 C C . ARG B 1 36 ? 2.17 -18.031 -1.367 1 98.81 36 ARG B C 1
ATOM 1099 O O . ARG B 1 36 ? 1.687 -17.203 -0.603 1 98.81 36 ARG B O 1
ATOM 1106 N N . LYS B 1 37 ? 3.293 -17.922 -1.865 1 98.81 37 LYS B N 1
ATOM 1107 C CA . LYS B 1 37 ? 4.16 -16.797 -1.544 1 98.81 37 LYS B CA 1
ATOM 1108 C C . LYS B 1 37 ? 3.545 -15.477 -2.012 1 98.81 37 LYS B C 1
ATOM 1110 O O . LYS B 1 37 ? 3.484 -14.508 -1.251 1 98.81 37 LYS B O 1
ATOM 1115 N N . LEU B 1 38 ? 3.109 -15.445 -3.199 1 98.81 38 LEU B N 1
ATOM 1116 C CA . LEU B 1 38 ? 2.521 -14.242 -3.768 1 98.81 38 LEU B CA 1
ATOM 1117 C C . LEU B 1 38 ? 1.271 -13.828 -2.996 1 98.81 38 LEU B C 1
ATOM 1119 O O . LEU B 1 38 ? 1.036 -12.641 -2.771 1 98.81 38 LEU B O 1
ATOM 1123 N N . THR B 1 39 ? 0.5 -14.766 -2.646 1 98.88 39 THR B N 1
ATOM 1124 C CA . THR B 1 39 ? -0.704 -14.492 -1.871 1 98.88 39 THR B CA 1
ATOM 1125 C C . THR B 1 39 ? -0.349 -13.852 -0.531 1 98.88 39 THR B C 1
ATOM 1127 O O . THR B 1 39 ? -0.971 -12.867 -0.122 1 98.88 39 THR B O 1
ATOM 1130 N N . ASN B 1 40 ? 0.603 -14.422 0.11 1 98.75 40 ASN B N 1
ATOM 1131 C CA . ASN B 1 40 ? 1.072 -13.867 1.374 1 98.75 40 ASN B CA 1
ATOM 1132 C C . ASN B 1 40 ? 1.605 -12.445 1.198 1 98.75 40 ASN B C 1
ATOM 1134 O O . ASN B 1 40 ? 1.34 -11.57 2.025 1 98.75 40 ASN B O 1
ATOM 1138 N N . ASP B 1 41 ? 2.365 -12.25 0.229 1 98.75 41 ASP B N 1
ATOM 1139 C CA . ASP B 1 41 ? 2.904 -10.93 -0.068 1 98.75 41 ASP B CA 1
ATOM 1140 C C . ASP B 1 41 ? 1.784 -9.914 -0.301 1 98.75 41 ASP B C 1
ATOM 1142 O O . ASP B 1 41 ? 1.86 -8.773 0.165 1 98.75 41 ASP B O 1
ATOM 1146 N N . LEU B 1 42 ? 0.799 -10.32 -1.011 1 98.81 42 LEU B N 1
ATOM 1147 C CA . LEU B 1 42 ? -0.335 -9.445 -1.288 1 98.81 42 LEU B CA 1
ATOM 1148 C C . LEU B 1 42 ? -1.069 -9.086 -0.001 1 98.81 42 LEU B C 1
ATOM 1150 O O . LEU B 1 42 ? -1.456 -7.934 0.195 1 98.81 42 LEU B O 1
ATOM 1154 N N . GLU B 1 43 ? -1.267 -10.086 0.834 1 98.75 43 GLU B N 1
ATOM 1155 C CA . GLU B 1 43 ? -1.907 -9.852 2.125 1 98.75 43 GLU B CA 1
ATOM 1156 C C . GLU B 1 43 ? -1.116 -8.844 2.955 1 98.75 43 GLU B C 1
ATOM 1158 O O . GLU B 1 43 ? -1.695 -7.934 3.553 1 98.75 43 GLU B O 1
ATOM 1163 N N . ARG B 1 44 ? 0.163 -8.953 3.031 1 98.75 44 ARG B N 1
ATOM 1164 C CA . ARG B 1 44 ? 1.033 -8.023 3.742 1 98.75 44 ARG B CA 1
ATOM 1165 C C . ARG B 1 44 ? 0.93 -6.617 3.154 1 98.75 44 ARG B C 1
ATOM 1167 O O . ARG B 1 44 ? 0.892 -5.633 3.893 1 98.75 44 ARG B O 1
ATOM 1174 N N . CYS B 1 45 ? 0.908 -6.602 1.836 1 98.81 45 CYS B N 1
ATOM 1175 C CA . CYS B 1 45 ? 0.749 -5.324 1.146 1 98.81 45 CYS B CA 1
ATOM 1176 C C . CYS B 1 45 ? -0.555 -4.645 1.549 1 98.81 45 CYS B C 1
ATOM 1178 O O . CYS B 1 45 ? -0.57 -3.453 1.854 1 98.81 45 CYS B O 1
ATOM 1180 N N . GLU B 1 46 ? -1.582 -5.359 1.558 1 98.62 46 GLU B N 1
ATOM 1181 C CA . GLU B 1 46 ? -2.9 -4.832 1.899 1 98.62 46 GLU B CA 1
ATOM 1182 C C . GLU B 1 46 ? -2.932 -4.312 3.334 1 98.62 46 GLU B C 1
ATOM 1184 O O . GLU B 1 46 ? -3.523 -3.266 3.607 1 98.62 46 GLU B O 1
ATOM 1189 N N . LEU B 1 47 ? -2.314 -5.008 4.246 1 98.69 47 LEU B N 1
ATOM 1190 C CA . LEU B 1 47 ? -2.23 -4.574 5.637 1 98.69 47 LEU B CA 1
ATOM 1191 C C . LEU B 1 47 ? -1.453 -3.266 5.75 1 98.69 47 LEU B C 1
ATOM 1193 O O . LEU B 1 47 ? -1.849 -2.367 6.496 1 98.69 47 LEU B O 1
ATOM 1197 N N . TYR B 1 48 ? -0.437 -3.125 5.07 1 98.81 48 TYR B N 1
ATOM 1198 C CA . TYR B 1 48 ? 0.374 -1.913 5.082 1 98.81 48 TYR B CA 1
ATOM 1199 C C . TYR B 1 48 ? -0.394 -0.737 4.492 1 98.81 48 TYR B C 1
ATOM 1201 O O . TYR B 1 48 ? -0.313 0.384 5 1 98.81 48 TYR B O 1
ATOM 1209 N N . ILE B 1 49 ? -1.073 -1.007 3.463 1 98.88 49 ILE B N 1
ATOM 1210 C CA . ILE B 1 49 ? -1.906 0.023 2.852 1 98.88 49 ILE B CA 1
ATOM 1211 C C . ILE B 1 49 ? -2.904 0.555 3.879 1 98.88 49 ILE B C 1
ATOM 1213 O O . ILE B 1 49 ? -3.057 1.769 4.035 1 98.88 49 ILE B O 1
ATOM 1217 N N . LYS B 1 50 ? -3.537 -0.32 4.578 1 98.75 50 LYS B N 1
ATOM 1218 C CA . LYS B 1 50 ? -4.484 0.088 5.613 1 98.75 50 LYS B CA 1
ATOM 1219 C C . LYS B 1 50 ? -3.803 0.96 6.664 1 98.75 50 LYS B C 1
ATOM 1221 O O . LYS B 1 50 ? -4.367 1.965 7.105 1 98.75 50 LYS B O 1
ATOM 1226 N N . TYR B 1 51 ? -2.707 0.571 7.109 1 98.81 51 TYR B N 1
ATOM 1227 C CA . TYR B 1 51 ? -1.915 1.34 8.062 1 98.81 51 TYR B CA 1
ATOM 1228 C C . TYR B 1 51 ? -1.613 2.732 7.523 1 98.81 51 TYR B C 1
ATOM 1230 O O . TYR B 1 51 ? -1.798 3.73 8.227 1 98.81 51 TYR B O 1
ATOM 1238 N N . LEU B 1 52 ? -1.18 2.795 6.281 1 98.75 52 LEU B N 1
ATOM 1239 C CA . LEU B 1 52 ? -0.844 4.078 5.672 1 98.75 52 LEU B CA 1
ATOM 1240 C C . LEU B 1 52 ? -2.08 4.961 5.551 1 98.75 52 LEU B C 1
ATOM 1242 O O . LEU B 1 52 ? -2.016 6.164 5.816 1 98.75 52 LEU B O 1
ATOM 1246 N N . GLU B 1 53 ? -3.109 4.375 5.168 1 98.69 53 GLU B N 1
ATOM 1247 C CA . GLU B 1 53 ? -4.355 5.125 5.035 1 98.69 53 GLU B CA 1
ATOM 1248 C C . GLU B 1 53 ? -4.797 5.695 6.379 1 98.69 53 GLU B C 1
ATOM 1250 O O . GLU B 1 53 ? -5.219 6.852 6.461 1 98.69 53 GLU B O 1
ATOM 1255 N N . LYS B 1 54 ? -4.695 4.902 7.383 1 98.69 54 LYS B N 1
ATOM 1256 C CA . LYS B 1 54 ? -5.031 5.367 8.727 1 98.69 54 LYS B CA 1
ATOM 1257 C C . LYS B 1 54 ? -4.145 6.535 9.141 1 98.69 54 LYS B C 1
ATOM 1259 O O . LYS B 1 54 ? -4.621 7.508 9.727 1 98.69 54 LYS B O 1
ATOM 1264 N N . ASN B 1 55 ? -2.93 6.43 8.852 1 98.69 55 ASN B N 1
ATOM 1265 C CA . ASN B 1 55 ? -1.993 7.5 9.18 1 98.69 55 ASN B CA 1
ATOM 1266 C C . ASN B 1 55 ? -2.295 8.766 8.383 1 98.69 55 ASN B C 1
ATOM 1268 O O . ASN B 1 55 ? -2.209 9.875 8.922 1 98.69 55 ASN B O 1
ATOM 1272 N N . LEU B 1 56 ? -2.635 8.617 7.176 1 98.75 56 LEU B N 1
ATOM 1273 C CA . LEU B 1 56 ? -2.982 9.766 6.344 1 98.75 56 LEU B CA 1
ATOM 1274 C C . LEU B 1 56 ? -4.184 10.508 6.918 1 98.75 56 LEU B C 1
ATOM 1276 O O . LEU B 1 56 ? -4.18 11.742 6.992 1 98.75 56 LEU B O 1
ATOM 1280 N N . ILE B 1 57 ? -5.133 9.711 7.305 1 98.62 57 ILE B N 1
ATOM 1281 C CA . ILE B 1 57 ? -6.316 10.305 7.918 1 98.62 57 ILE B CA 1
ATOM 1282 C C . ILE B 1 57 ? -5.914 11.062 9.188 1 98.62 57 ILE B C 1
ATOM 1284 O O . ILE B 1 57 ? -6.375 12.18 9.414 1 98.62 57 ILE B O 1
ATOM 1288 N N . SER B 1 58 ? -5.109 10.531 10.023 1 98.62 58 SER B N 1
ATOM 1289 C CA . SER B 1 58 ? -4.629 11.156 11.25 1 98.62 58 SER B CA 1
ATOM 1290 C C . SER B 1 58 ? -3.92 12.469 10.953 1 98.62 58 SER B C 1
ATOM 1292 O O . SER B 1 58 ? -4.148 13.477 11.633 1 98.62 58 SER B O 1
ATOM 1294 N N . ARG B 1 59 ? -3.109 12.469 9.969 1 98.62 59 ARG B N 1
ATOM 1295 C CA . ARG B 1 59 ? -2.396 13.688 9.602 1 98.62 59 ARG B CA 1
ATOM 1296 C C . ARG B 1 59 ? -3.359 14.75 9.086 1 98.62 59 ARG B C 1
ATOM 1298 O O . ARG B 1 59 ? -3.205 15.938 9.383 1 98.62 59 ARG B O 1
ATOM 1305 N N . GLU B 1 60 ? -4.297 14.305 8.328 1 98.56 60 GLU B N 1
ATOM 1306 C CA . GLU B 1 60 ? -5.297 15.242 7.828 1 98.56 60 GLU B CA 1
ATOM 1307 C C . GLU B 1 60 ? -6.062 15.891 8.977 1 98.56 60 GLU B C 1
ATOM 1309 O O . GLU B 1 60 ? -6.293 17.094 8.969 1 98.56 60 GLU B O 1
ATOM 1314 N N . ASN B 1 61 ? -6.379 15.133 9.969 1 98.5 61 ASN B N 1
ATOM 1315 C CA . ASN B 1 61 ? -7.039 15.648 11.156 1 98.5 61 ASN B CA 1
ATOM 1316 C C . ASN B 1 61 ? -6.152 16.641 11.906 1 98.5 61 ASN B C 1
ATOM 1318 O O . ASN B 1 61 ? -6.629 17.672 12.383 1 98.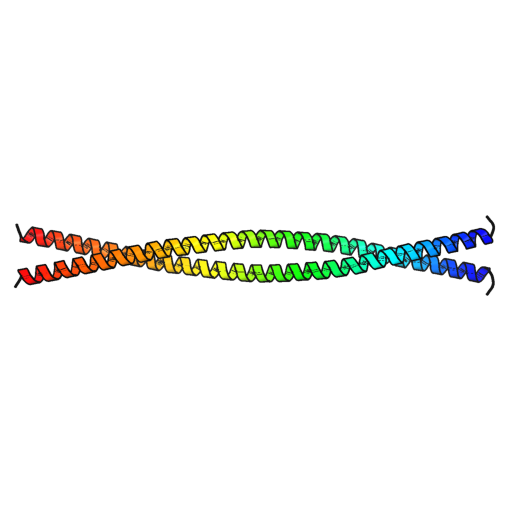5 61 ASN B O 1
ATOM 1322 N N . GLU B 1 62 ? -4.949 16.312 12.008 1 98.56 62 GLU B N 1
ATOM 1323 C CA . GLU B 1 62 ? -3.998 17.203 12.664 1 98.56 62 GLU B CA 1
ATOM 1324 C C . GLU B 1 62 ? -3.873 18.516 11.898 1 98.56 62 GLU B C 1
ATOM 1326 O O . GLU B 1 62 ? -3.836 19.594 12.508 1 98.56 62 GLU B O 1
ATOM 1331 N N . ILE B 1 63 ? -3.828 18.453 10.641 1 98.75 63 ILE B N 1
ATOM 1332 C CA . ILE B 1 63 ? -3.74 19.641 9.797 1 98.75 63 ILE B CA 1
ATOM 1333 C C . ILE B 1 63 ? -4.969 20.516 10.023 1 98.75 63 ILE B C 1
ATOM 1335 O O . ILE B 1 63 ? -4.844 21.734 10.195 1 98.75 63 ILE B O 1
ATOM 1339 N N . ASP B 1 64 ? -6.117 19.891 10.07 1 98.5 64 ASP B N 1
ATOM 1340 C CA . ASP B 1 64 ? -7.348 20.641 10.289 1 98.5 64 ASP B CA 1
ATOM 1341 C C . ASP B 1 64 ? -7.34 21.328 11.648 1 98.5 64 ASP B C 1
ATOM 1343 O O . ASP B 1 64 ? -7.738 22.484 11.773 1 98.5 64 ASP B O 1
ATOM 1347 N N . ARG B 1 65 ? -6.922 20.609 12.633 1 98.31 65 ARG B N 1
ATOM 1348 C CA . ARG B 1 65 ? -6.832 21.172 13.977 1 98.31 65 ARG B CA 1
ATOM 1349 C C . ARG B 1 65 ? -5.852 22.328 14.016 1 98.31 65 ARG B C 1
ATOM 1351 O O . ARG B 1 65 ? -6.16 23.391 14.562 1 98.31 65 ARG B O 1
ATOM 1358 N N . LEU B 1 66 ? -4.754 22.172 13.383 1 98.38 66 LEU B N 1
ATOM 1359 C CA . LEU B 1 66 ? -3.725 23.203 13.359 1 98.38 66 LEU B CA 1
ATOM 1360 C C . LEU B 1 66 ? -4.207 24.422 12.594 1 98.38 66 LEU B C 1
ATOM 1362 O O . LEU B 1 66 ? -3.943 25.562 13 1 98.38 66 LEU B O 1
ATOM 1366 N N . LYS B 1 67 ? -4.879 24.234 11.547 1 98.5 67 LYS B N 1
ATOM 1367 C CA . LYS B 1 67 ? -5.434 25.344 10.789 1 98.5 67 LYS B CA 1
ATOM 1368 C C . LYS B 1 67 ? -6.43 26.141 11.633 1 98.5 67 LYS B C 1
ATOM 1370 O O . LYS B 1 67 ? -6.402 27.375 11.641 1 98.5 67 LYS B O 1
ATOM 1375 N N . ALA B 1 68 ? -7.25 25.469 12.312 1 98.06 68 ALA B N 1
ATOM 1376 C CA . ALA B 1 68 ? -8.227 26.125 13.18 1 98.06 68 ALA B CA 1
ATOM 1377 C C . ALA B 1 68 ? -7.539 26.953 14.258 1 98.06 68 ALA B C 1
ATOM 1379 O O . ALA B 1 68 ? -7.91 28.094 14.508 1 98.06 68 ALA B O 1
ATOM 1380 N N . GLU B 1 69 ? -6.566 26.375 14.852 1 97.62 69 GLU B N 1
ATOM 1381 C CA . GLU B 1 69 ? -5.812 27.078 15.891 1 97.62 69 GLU B CA 1
ATOM 1382 C C . GLU B 1 69 ? -5.078 28.281 15.32 1 97.62 69 GLU B C 1
ATOM 1384 O O . GLU B 1 69 ? -5.09 29.359 15.914 1 97.62 69 GLU B O 1
ATOM 1389 N N . TYR B 1 70 ? -4.527 28.094 14.203 1 97.94 70 TYR B N 1
ATOM 1390 C CA . TYR B 1 70 ? -3.811 29.156 13.523 1 97.94 70 TYR B CA 1
ATOM 1391 C C . TYR B 1 70 ? -4.742 30.328 13.211 1 97.94 70 TYR B C 1
ATOM 1393 O O . TYR B 1 70 ? -4.445 31.469 13.547 1 97.94 70 TYR B O 1
ATOM 1401 N N . TYR B 1 71 ? -5.852 30.062 12.664 1 97.81 71 TYR B N 1
ATOM 1402 C CA . TYR B 1 71 ? -6.777 31.125 12.281 1 97.81 71 TYR B CA 1
ATOM 1403 C C . TYR B 1 71 ? -7.34 31.828 13.508 1 97.81 71 TYR B C 1
ATOM 1405 O O . TYR B 1 71 ? -7.52 33.062 13.508 1 97.81 71 TYR B O 1
ATOM 1413 N N . SER B 1 72 ? -7.543 31.078 14.586 1 98 72 SER B N 1
ATOM 1414 C CA . SER B 1 72 ? -8 31.672 15.844 1 98 72 SER B CA 1
ATOM 1415 C C . SER B 1 72 ? -6.957 32.625 16.406 1 98 72 SER B C 1
ATOM 1417 O O . SER B 1 72 ? -7.285 33.75 16.828 1 98 72 SER B O 1
ATOM 1419 N N . THR B 1 73 ? -5.746 32.219 16.297 1 98.06 73 THR B N 1
ATOM 1420 C CA . THR B 1 73 ? -4.664 33.062 16.812 1 98.06 73 THR B CA 1
ATOM 1421 C C . THR B 1 73 ? -4.469 34.281 15.945 1 98.06 73 THR B C 1
ATOM 1423 O O . THR B 1 73 ? -4.23 35.375 16.453 1 98.06 73 THR B O 1
ATOM 1426 N N . LEU B 1 74 ? -4.613 34.094 14.648 1 97.69 74 LEU B N 1
ATOM 1427 C CA . LEU B 1 74 ? -4.508 35.188 13.719 1 97.69 74 LEU B CA 1
ATOM 1428 C C . LEU B 1 74 ? -5.605 36.219 13.977 1 97.69 74 LEU B C 1
ATOM 1430 O O . LEU B 1 74 ? -5.352 37.438 13.961 1 97.69 74 LEU B O 1
ATOM 1434 N N . TYR B 1 75 ? -6.73 35.75 14.305 1 98.12 75 TYR B N 1
ATOM 1435 C CA . TYR B 1 75 ? -7.859 36.625 14.617 1 98.12 75 TYR B CA 1
ATOM 1436 C C . TYR B 1 75 ? -7.605 37.406 15.898 1 98.12 75 TYR B C 1
ATOM 1438 O O . TYR B 1 75 ? -7.816 38.625 15.938 1 98.12 75 TYR B O 1
ATOM 1446 N N . ASN B 1 76 ? -7.141 36.844 16.891 1 97.88 76 ASN B N 1
ATOM 1447 C CA . ASN B 1 76 ? -6.828 37.5 18.156 1 97.88 76 ASN B CA 1
ATOM 1448 C C . ASN B 1 76 ? -5.699 38.5 18.016 1 97.88 76 ASN B C 1
ATOM 1450 O O . ASN B 1 76 ? -5.738 39.562 18.625 1 97.88 76 ASN B O 1
ATOM 1454 N N . LEU B 1 77 ? -4.738 38.156 17.188 1 97.94 77 LEU B N 1
ATOM 1455 C CA . LEU B 1 77 ? -3.646 39.094 16.922 1 97.94 77 LEU B CA 1
ATOM 1456 C C . LEU B 1 77 ? -4.16 40.344 16.234 1 97.94 77 LEU B C 1
ATOM 1458 O O . LEU B 1 77 ? -3.809 41.469 16.625 1 97.94 77 LEU B O 1
ATOM 1462 N N . LYS B 1 78 ? -4.988 40.188 15.289 1 97.88 78 LYS B N 1
ATOM 1463 C CA . LYS B 1 78 ? -5.562 41.344 14.594 1 97.88 78 LYS B CA 1
ATOM 1464 C C . LYS B 1 78 ? -6.371 42.188 15.555 1 97.88 78 LYS B C 1
ATOM 1466 O O . LYS B 1 78 ? -6.254 43.438 15.531 1 97.88 78 LYS B O 1
ATOM 1471 N N . LYS B 1 79 ? -7.145 41.625 16.453 1 97.38 79 LYS B N 1
ATOM 1472 C CA . LYS B 1 79 ? -7.926 42.344 17.453 1 97.38 79 LYS B CA 1
ATOM 1473 C C . LYS B 1 79 ? -7.016 43.094 18.406 1 97.38 79 LYS B C 1
ATOM 1475 O O . LYS B 1 79 ? -7.301 44.25 18.75 1 97.38 79 LYS B O 1
ATOM 1480 N N . CYS B 1 80 ? -5.941 42.438 18.75 1 96.88 80 CYS B N 1
ATOM 1481 C CA . CYS B 1 80 ? -4.973 43.094 19.641 1 96.88 80 CYS B CA 1
ATOM 1482 C C . CYS B 1 80 ? -4.309 44.281 18.969 1 96.88 80 CYS B C 1
ATOM 1484 O O . CYS B 1 80 ? -4.164 45.344 19.578 1 96.88 80 CYS B O 1
ATOM 1486 N N . GLN B 1 81 ? -4.012 44.188 17.734 1 95.75 81 GLN B N 1
ATOM 1487 C CA . GLN B 1 81 ? -3.383 45.25 16.969 1 95.75 81 GLN B CA 1
ATOM 1488 C C . GLN B 1 81 ? -4.328 46.438 16.797 1 95.75 81 GLN B C 1
ATOM 1490 O O . GLN B 1 81 ? -3.916 47.594 16.938 1 95.75 81 GLN B O 1
ATOM 1495 N N . ASP B 1 82 ? -5.59 46.156 16.578 1 94.31 82 ASP B N 1
ATOM 1496 C CA . ASP B 1 82 ? -6.598 47.219 16.453 1 94.31 82 ASP B CA 1
ATOM 1497 C C . ASP B 1 82 ? -6.754 48 17.766 1 94.31 82 ASP B C 1
ATOM 1499 O O . ASP B 1 82 ? -6.836 49.219 17.766 1 94.31 82 ASP B O 1
ATOM 1503 N N . HIS B 1 83 ? -6.746 47.281 18.891 1 92.31 83 HIS B N 1
ATOM 1504 C CA . HIS B 1 83 ? -6.859 47.906 20.203 1 92.31 83 HIS B CA 1
ATOM 1505 C C . HIS B 1 83 ? -5.641 48.781 20.516 1 92.31 83 HIS B C 1
ATOM 1507 O O . HIS B 1 83 ? -5.77 49.844 21.094 1 92.31 83 HIS B O 1
ATOM 1513 N N . LEU B 1 84 ? -4.527 48.281 20.109 1 91.75 84 LEU B N 1
ATOM 1514 C CA . LEU B 1 84 ? -3.283 49 20.344 1 91.75 84 LEU B CA 1
ATOM 1515 C C . LEU B 1 84 ? -3.254 50.312 19.562 1 91.75 84 LEU B C 1
ATOM 1517 O O . LEU B 1 84 ? -2.844 51.344 20.078 1 91.75 84 LEU B O 1
ATOM 1521 N N . GLU B 1 85 ? -3.699 50.219 18.281 1 89.19 85 GLU B N 1
ATOM 1522 C CA . GLU B 1 85 ? -3.771 51.406 17.453 1 89.19 85 GLU B CA 1
ATOM 1523 C C . GLU B 1 85 ? -4.715 52.469 18.047 1 89.19 85 GLU B C 1
ATOM 1525 O O . GLU B 1 85 ? -4.391 53.656 18.078 1 89.19 85 GLU B O 1
ATOM 1530 N N . LEU B 1 86 ? -5.898 52.062 18.656 1 85.88 86 LEU B N 1
ATOM 1531 C CA . LEU B 1 86 ? -6.867 52.938 19.281 1 85.88 86 LEU B CA 1
ATOM 1532 C C . LEU B 1 86 ? -6.277 53.594 20.516 1 85.88 86 LEU B C 1
ATOM 1534 O O . LEU B 1 86 ? -6.484 54.812 20.766 1 85.88 86 LEU B O 1
ATOM 1538 N N . LYS B 1 87 ? -5.457 52.875 21.219 1 84.94 87 LYS B N 1
ATOM 1539 C CA . LYS B 1 87 ? -4.852 53.375 22.438 1 84.94 87 LYS B CA 1
ATOM 1540 C C . LYS B 1 87 ? -3.73 54.375 22.125 1 84.94 87 LYS B C 1
ATOM 1542 O O . LYS B 1 87 ? -3.568 55.375 22.812 1 84.94 87 LYS B O 1
ATOM 1547 N N . GLU B 1 88 ? -2.963 54.125 21.047 1 83.62 88 GLU B N 1
ATOM 1548 C CA . GLU B 1 88 ? -1.893 55 20.641 1 83.62 88 GLU B CA 1
ATOM 1549 C C . GLU B 1 88 ? -2.455 56.344 20.125 1 83.62 88 GLU B C 1
ATOM 1551 O O . GLU B 1 88 ? -1.922 57.406 20.422 1 83.62 88 GLU B O 1
ATOM 1556 N N . GLU B 1 89 ? -3.645 56.25 19.422 1 82.38 89 GLU B N 1
ATOM 1557 C CA . GLU B 1 89 ? -4.309 57.469 18.938 1 82.38 89 GLU B CA 1
ATOM 1558 C C . GLU B 1 89 ? -4.871 58.312 20.094 1 82.38 89 GLU B C 1
ATOM 1560 O O . GLU B 1 89 ? -4.789 59.531 20.078 1 82.38 89 GLU B O 1
ATOM 1565 N N . ALA B 1 90 ? -5.266 57.656 21.156 1 78.25 90 ALA B N 1
ATOM 1566 C CA . ALA B 1 90 ? -5.816 58.344 22.328 1 78.25 90 ALA B CA 1
ATOM 1567 C C . ALA B 1 90 ? -4.719 59.031 23.125 1 78.25 90 ALA B C 1
ATOM 1569 O O . ALA B 1 90 ? -4.91 60.156 23.609 1 78.25 90 ALA B O 1
ATOM 1570 N N . LEU B 1 91 ? -3.582 58.5 23.219 1 79.12 91 LEU B N 1
ATOM 1571 C CA . LEU B 1 91 ? -2.459 59.062 23.953 1 79.12 91 LEU B CA 1
ATOM 1572 C C . LEU B 1 91 ? -1.909 60.281 23.219 1 79.12 91 LEU B C 1
ATOM 1574 O O . LEU B 1 91 ? -1.556 61.281 23.859 1 79.12 91 LEU B O 1
ATOM 1578 N N . VAL B 1 92 ? -1.909 60.25 21.906 1 78 92 VAL B N 1
ATOM 1579 C CA . VAL B 1 92 ? -1.424 61.375 21.125 1 78 92 VAL B CA 1
ATOM 1580 C C . VAL B 1 92 ? -2.41 62.531 21.219 1 78 92 VAL B C 1
ATOM 1582 O O . VAL B 1 92 ? -2.004 63.688 21.359 1 78 92 VAL B O 1
ATOM 1585 N N . ALA B 1 93 ? -3.746 62.219 21.312 1 76 93 ALA B N 1
ATOM 1586 C CA . ALA B 1 93 ? -4.777 63.25 21.375 1 76 93 ALA B CA 1
ATOM 1587 C C . ALA B 1 93 ? -4.777 63.969 22.734 1 76 93 ALA B C 1
ATOM 1589 O O . ALA B 1 93 ? -5.109 65.125 22.844 1 76 93 ALA B O 1
ATOM 1590 N N . GLN B 1 94 ? -4.297 63.344 23.719 1 74 94 GLN B N 1
ATOM 1591 C CA . GLN B 1 94 ? -4.262 63.938 25.047 1 74 94 GLN B CA 1
ATOM 1592 C C . GLN B 1 94 ? -3.039 64.812 25.219 1 74 94 GLN B C 1
ATOM 1594 O O . GLN B 1 94 ? -3.059 65.75 26.031 1 74 94 GLN B O 1
ATOM 1599 N N . ASP B 1 95 ? -2.049 64.625 24.453 1 70.31 95 ASP B N 1
ATOM 1600 C CA . ASP B 1 95 ? -0.818 65.375 24.547 1 70.31 95 ASP B CA 1
ATOM 1601 C C . ASP B 1 95 ? -0.926 66.688 23.75 1 70.31 95 ASP B C 1
ATOM 1603 O O . ASP B 1 95 ? -0.136 67.625 23.953 1 70.31 95 ASP B O 1
ATOM 1607 N N . ASN B 1 96 ? -1.819 66.75 22.797 1 63.06 96 ASN B N 1
ATOM 1608 C CA . ASN B 1 96 ? -2.076 68 22.094 1 63.06 96 ASN B CA 1
ATOM 1609 C C . ASN B 1 96 ? -3.193 68.75 22.766 1 63.06 96 ASN B C 1
ATOM 1611 O O . ASN B 1 96 ? -3.238 70 22.641 1 63.06 96 ASN B O 1
#

Organism: Rhizophagus irregularis (strain DAOM 197198w) (NCBI:txid1432141)

Foldseek 3Di:
DDPVVVVVVVVVVVVVVVVVVVVVVVVVVVVVVVVVVVVVVVVVVVVVVVVVVVVVVVVVVVVVVVVVVVVVVVVVVVVVVVVVVVVVVVVVVVVD/DDPVVVVVVVVVVVVVVVVVVVVVVVVVVVVVVVVVVVVVVVVVVVVVVVVVVVVVVVVVVVVVVVVVVVVVVVVVVVVVVVVVVVVVVVVVVVVD

Radius of gyration: 41.24 Å; Cα contacts (8 Å, |Δi|>4): 113; chains: 2; bounding box: 17×132×76 Å

Secondary structure (DSSP, 8-state):
--HHHHHHHHHHHHHHHHHHHHHHHHHHHHHHHHHHHHHHHHHHHHHHHHHHHHHHHHHHHHHHHHHHHHHHHHHHHHHHHHHHHHHHHHHHHHH-/--HHHHHHHHHHHHHHHHHHHHHHHHHHHHHHHHHHHHHHHHHHHHHHHHHHHHHHHHHHHHHHHHHHHHHHHHHHHHHHHHHHHHHHHHHHHHH-

Solvent-accessible surface area (backbone atoms only — not comparable to full-atom values): 9995 Å² total; per-residue (Å²): 127,58,75,65,50,56,48,52,53,48,52,50,51,41,52,52,44,52,53,51,34,53,52,39,50,52,51,38,54,52,45,53,53,49,42,52,50,46,51,52,52,39,52,53,47,52,53,50,45,52,52,51,51,52,49,42,52,52,48,50,51,49,42,52,52,49,50,52,52,35,52,52,48,53,51,51,32,53,53,47,52,53,52,41,52,54,51,53,53,50,55,55,61,71,73,106,127,58,74,64,52,55,48,52,52,50,52,51,50,40,50,52,45,52,52,52,35,53,52,39,50,52,51,36,54,51,45,51,52,49,42,52,50,46,51,52,51,38,52,54,48,54,52,49,44,52,52,50,50,53,49,43,51,52,48,52,52,50,42,52,53,51,50,52,52,34,53,52,48,52,50,51,33,53,54,47,51,54,53,40,52,54,51,53,53,51,55,56,59,70,73,105

pLDDT: mean 94.06, std 8.4, range [58.94, 98.88]